Protein AF-A0A813LLC1-F1 (afdb_monomer_lite)

pLDDT: mean 70.78, std 15.34, range [45.09, 95.88]

Foldseek 3Di:
DDDDDPDDPPPPDDDPDDPPDDDPPDDPDDPPDDDDDDDDDDDDPDDDDDDDDDDDDDDDDDDDDDDDDDDDDDPDDPVPPPPPPPPFDADPVRHRDDPPPPDPCPVPPPCVVVPPPDDLVPDPPPPRPPDDDDQDLVRVLVCLVPPPPPCPVVNVVSVDDDDPDDDDDPDDPPDDCPPQNCPPPQQPWDQALVRDTATDACVVVVPLCNLQVPDDPLQRDDPPDHRPCPPDPVCLVSDPQWDPRDVVDIDGSPDDNPDPDDPPDD

Secondary structure (DSSP, 8-state):
----SSSSSSSSSTTSSS-----------------------------------------------------------GGGS----PPPPB-TTS-B-------S------GGGG--SS-TTTSPTTT---SPPPPPHHHHHHHHHHH-TT-HHHHHHHHS--PPPPPPPTT--S-PSPSSGGGGSTT-EEE-TTS-EEE--GGGTS-HHHHHHTS-GGGS--SSS--GGGT-GGGGGG-TTEEEEETTEEEE-------SSPPP--

Organism: Polarella glacialis (NCBI:txid89957)

Sequence (266 aa):
MGGEADMAEEAYEEVYDAGHQMALVGDHHSEDGPTFVLEPDSYIEDDMVERVARSPKAVRSPSSSSPGLNRSGAMMSPLRSKLNLVAPRLDASGFPRVKPGKPPHTHAWNERHSIGGMDNSLMPKGQRLYFSKSQSLPELRDHLVHHAKHSQTQIQRLDSEEIQAFPPSFVSADAGPPVVPTRHVPGGTMADRDQKLRPWNNRWECGVHMMNSKLHPLHRSGFSTKSLFETSQSQQWRRNQDQEMEKGVWRSIHAKKPSRFGPLGV

Structure (mmCIF, N/CA/C/O backbone):
data_AF-A0A813LLC1-F1
#
_entry.id   AF-A0A813LLC1-F1
#
loop_
_atom_site.group_PDB
_atom_site.id
_atom_site.type_symbol
_atom_site.label_atom_id
_atom_site.label_alt_id
_atom_site.label_comp_id
_atom_site.label_asym_id
_atom_site.label_entity_id
_atom_site.label_seq_id
_atom_site.pdbx_PDB_ins_code
_atom_site.Cartn_x
_atom_site.Cartn_y
_atom_site.Cartn_z
_atom_site.occupancy
_atom_site.B_iso_or_equiv
_atom_site.auth_seq_id
_atom_site.auth_comp_id
_atom_site.auth_asym_id
_atom_site.auth_atom_id
_atom_site.pdbx_PDB_model_num
ATOM 1 N N . MET A 1 1 ? -2.465 40.712 45.777 1.00 45.75 1 MET A N 1
ATOM 2 C CA . MET A 1 1 ? -3.123 39.453 46.173 1.00 45.75 1 MET A CA 1
ATOM 3 C C . MET A 1 1 ? -2.836 38.463 45.072 1.00 45.75 1 MET A C 1
ATOM 5 O O . MET A 1 1 ? -3.379 38.605 43.986 1.00 45.75 1 MET A O 1
ATOM 9 N N . GLY A 1 2 ? -1.860 37.600 45.308 1.00 45.41 2 GLY A N 1
ATOM 10 C CA . GLY A 1 2 ? -1.412 36.586 44.369 1.00 45.41 2 GLY A CA 1
ATOM 11 C C . GLY A 1 2 ? -1.190 35.276 45.110 1.00 45.41 2 GLY A C 1
ATOM 12 O O . GLY A 1 2 ? -1.118 35.282 46.338 1.00 45.41 2 GLY A O 1
ATOM 13 N N . GLY A 1 3 ? -1.043 34.215 44.321 1.00 49.41 3 GLY A N 1
ATOM 14 C CA . GLY A 1 3 ? -0.543 32.912 44.742 1.00 49.41 3 GLY A CA 1
ATOM 15 C C . GLY A 1 3 ? -1.643 31.889 44.988 1.00 49.41 3 GLY A C 1
ATOM 16 O O . GLY A 1 3 ? -2.295 31.978 46.015 1.00 49.41 3 GLY A O 1
ATOM 17 N N . GLU A 1 4 ? -1.816 30.952 44.044 1.00 51.50 4 GLU A N 1
ATOM 18 C CA . GLU A 1 4 ? -2.198 29.537 44.265 1.00 51.50 4 GLU A CA 1
ATOM 19 C C . GLU A 1 4 ? -2.500 28.835 42.919 1.00 51.50 4 GLU A C 1
ATOM 21 O O . GLU A 1 4 ? -3.635 28.458 42.641 1.00 51.50 4 GLU A O 1
ATOM 26 N N . ALA A 1 5 ? -1.507 28.678 42.031 1.00 54.59 5 ALA A N 1
ATOM 27 C CA . ALA A 1 5 ? -1.718 27.905 40.793 1.00 54.59 5 ALA A CA 1
ATOM 28 C 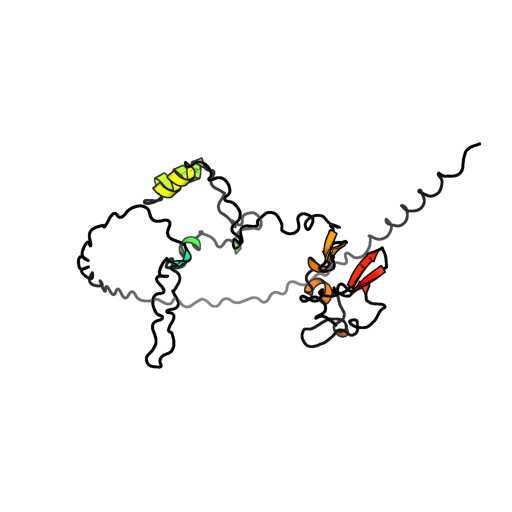C . ALA A 1 5 ? -0.543 27.025 40.316 1.00 54.59 5 ALA A C 1
ATOM 30 O O . ALA A 1 5 ? -0.729 26.291 39.355 1.00 54.59 5 ALA A O 1
ATOM 31 N N . ASP A 1 6 ? 0.612 27.009 40.993 1.00 54.81 6 ASP A N 1
ATOM 32 C CA . ASP A 1 6 ? 1.840 26.392 40.448 1.00 54.81 6 ASP A CA 1
ATOM 33 C C . ASP A 1 6 ? 2.315 25.109 41.167 1.00 54.81 6 ASP A C 1
ATOM 35 O O . ASP A 1 6 ? 3.491 24.777 41.110 1.00 54.81 6 ASP A O 1
ATOM 39 N N . MET A 1 7 ? 1.448 24.353 41.855 1.00 56.38 7 MET A N 1
ATOM 40 C CA . MET A 1 7 ? 1.889 23.172 42.638 1.00 56.38 7 MET A CA 1
ATOM 41 C C . MET A 1 7 ? 1.330 21.808 42.194 1.00 56.38 7 MET A C 1
ATOM 43 O O . MET A 1 7 ? 1.376 20.852 42.963 1.00 56.38 7 MET A O 1
ATOM 47 N N . ALA A 1 8 ? 0.807 21.680 40.970 1.00 56.22 8 ALA A N 1
ATOM 48 C CA . ALA A 1 8 ? 0.161 20.436 40.523 1.00 56.22 8 ALA A CA 1
ATOM 49 C C . ALA A 1 8 ? 0.893 19.651 39.412 1.00 56.22 8 ALA A C 1
ATOM 51 O O . ALA A 1 8 ? 0.402 18.589 39.033 1.00 56.22 8 ALA A O 1
ATOM 52 N N . GLU A 1 9 ? 2.041 20.112 38.899 1.00 54.59 9 GLU A N 1
ATOM 53 C CA . GLU A 1 9 ? 2.712 19.452 37.758 1.00 54.59 9 GLU A CA 1
ATOM 54 C C . GLU A 1 9 ? 3.906 18.545 38.107 1.00 54.59 9 GLU A C 1
ATOM 56 O O . GLU A 1 9 ? 4.337 17.775 37.255 1.00 54.59 9 GLU A O 1
ATOM 61 N N . GLU A 1 10 ? 4.403 18.521 39.346 1.00 54.38 10 GLU A N 1
ATOM 62 C CA . GLU A 1 10 ? 5.692 17.865 39.652 1.00 54.38 10 GLU A CA 1
ATOM 63 C C . GLU A 1 10 ? 5.607 16.419 40.193 1.00 54.38 10 GLU A C 1
ATOM 65 O O . GLU A 1 10 ? 6.613 15.841 40.587 1.00 54.38 10 GLU A O 1
ATOM 70 N N . ALA A 1 11 ? 4.426 15.787 40.205 1.00 54.66 11 ALA A N 1
ATOM 71 C CA . ALA A 1 11 ? 4.230 14.479 40.856 1.00 54.66 11 ALA A CA 1
ATOM 72 C C . ALA A 1 11 ? 4.105 13.264 39.908 1.00 54.66 11 ALA A C 1
ATOM 74 O O . ALA A 1 11 ? 3.729 12.183 40.363 1.00 54.66 11 ALA A O 1
ATOM 75 N N . TYR A 1 12 ? 4.377 13.404 38.604 1.00 52.16 12 TYR A N 1
ATOM 76 C CA . TYR A 1 12 ? 4.086 12.346 37.615 1.00 52.16 12 TYR A CA 1
ATOM 77 C C . TYR A 1 12 ? 5.284 11.737 36.864 1.00 52.16 12 TYR A C 1
ATOM 79 O O . TYR A 1 12 ? 5.054 10.901 35.989 1.00 52.16 12 TYR A O 1
ATOM 87 N N . GLU A 1 13 ? 6.537 12.055 37.212 1.00 52.56 13 GLU A N 1
ATOM 88 C CA . GLU A 1 13 ? 7.714 11.483 36.520 1.00 52.56 13 GLU A CA 1
ATOM 89 C C . GLU A 1 13 ? 8.470 10.366 37.269 1.00 52.56 13 GLU A C 1
ATOM 91 O O . GLU A 1 13 ? 9.276 9.673 36.655 1.00 52.56 13 GLU A O 1
ATOM 96 N N . GLU A 1 14 ? 8.186 10.074 38.542 1.00 50.62 14 GLU A N 1
ATOM 97 C CA . GLU A 1 14 ? 9.109 9.251 39.355 1.00 50.62 14 GLU A CA 1
ATOM 98 C C . GLU A 1 14 ? 8.786 7.740 39.466 1.00 50.62 14 GLU A C 1
ATOM 100 O O . GLU A 1 14 ? 9.360 7.042 40.298 1.00 50.62 14 GLU A O 1
ATOM 105 N N . VAL A 1 15 ? 7.883 7.179 38.647 1.00 54.47 15 VAL A N 1
ATOM 106 C CA . VAL A 1 15 ? 7.410 5.777 38.835 1.00 54.47 15 VAL A CA 1
ATOM 107 C C . VAL A 1 15 ? 7.839 4.797 37.727 1.00 54.47 15 VAL A C 1
ATOM 109 O O . VAL A 1 15 ? 7.551 3.605 37.821 1.00 54.47 15 VAL A O 1
ATOM 112 N N . TYR A 1 16 ? 8.569 5.226 36.692 1.00 49.41 16 TYR A N 1
ATOM 113 C CA . TYR A 1 16 ? 8.832 4.362 35.524 1.00 49.41 16 TYR A CA 1
ATOM 114 C C . TYR A 1 16 ? 10.226 3.728 35.395 1.00 49.41 16 TYR A C 1
ATOM 116 O O . TYR A 1 16 ? 10.433 3.001 34.425 1.00 49.41 16 TYR A O 1
ATOM 124 N N . ASP A 1 17 ? 11.141 3.883 36.360 1.00 50.09 17 ASP A N 1
ATOM 125 C CA . ASP A 1 17 ? 12.540 3.438 36.171 1.00 50.09 17 ASP A CA 1
ATOM 126 C C . ASP A 1 17 ? 12.984 2.197 36.983 1.00 50.09 17 ASP A C 1
ATOM 128 O O . ASP A 1 17 ? 14.146 1.803 36.963 1.00 50.09 17 ASP A O 1
ATOM 132 N N . ALA A 1 18 ? 12.071 1.506 37.678 1.00 52.03 18 ALA A N 1
ATOM 133 C CA . ALA A 1 18 ? 12.435 0.402 38.588 1.00 52.03 18 ALA A CA 1
ATOM 134 C C . ALA A 1 18 ? 12.176 -1.030 38.057 1.00 52.03 18 ALA A C 1
ATOM 136 O O . ALA A 1 18 ? 12.178 -1.983 38.834 1.00 52.03 18 ALA A O 1
ATOM 137 N N . GLY A 1 19 ? 11.925 -1.221 36.755 1.00 48.97 19 GLY A N 1
ATOM 138 C CA . GLY A 1 19 ? 11.317 -2.465 36.247 1.00 48.97 19 GLY A CA 1
ATOM 139 C C . GLY A 1 19 ? 12.045 -3.238 35.143 1.00 48.97 19 GLY A C 1
ATOM 140 O O . GLY A 1 19 ? 11.391 -4.050 34.490 1.00 48.97 19 GLY A O 1
ATOM 141 N N . HIS A 1 20 ? 13.333 -2.993 34.866 1.00 51.69 20 HIS A N 1
ATOM 142 C CA . HIS A 1 20 ? 14.017 -3.593 33.698 1.00 51.69 20 HIS A CA 1
ATOM 143 C C . HIS A 1 20 ? 15.318 -4.356 33.985 1.00 51.69 20 HIS A C 1
ATOM 145 O O . HIS A 1 20 ? 16.183 -4.488 33.121 1.00 51.69 20 HIS A O 1
ATOM 151 N N . GLN A 1 21 ? 15.442 -4.935 35.175 1.00 54.09 21 GLN A N 1
ATOM 152 C CA . GLN A 1 21 ? 16.449 -5.959 35.445 1.00 54.09 21 GLN A CA 1
ATOM 153 C C . GLN A 1 21 ? 15.739 -7.205 35.945 1.00 54.09 21 GLN A C 1
ATOM 155 O O . GLN A 1 21 ? 15.247 -7.186 37.061 1.00 54.09 21 GLN A O 1
ATOM 160 N N . MET A 1 22 ? 15.641 -8.244 35.112 1.00 51.03 22 MET A N 1
ATOM 161 C CA . MET A 1 22 ? 15.628 -9.666 35.492 1.00 51.03 22 MET A CA 1
ATOM 162 C C . MET A 1 22 ? 15.337 -10.522 34.245 1.00 51.03 22 MET A C 1
ATOM 164 O O . MET A 1 22 ? 14.451 -10.203 33.460 1.00 51.03 22 MET A O 1
ATOM 168 N N . ALA A 1 23 ? 16.053 -11.645 34.140 1.00 53.09 23 ALA A N 1
ATOM 169 C CA . ALA A 1 23 ? 15.870 -12.760 33.201 1.00 53.09 23 ALA A CA 1
ATOM 170 C C . ALA A 1 23 ? 16.536 -12.664 31.809 1.00 53.09 23 ALA A C 1
ATOM 172 O O . ALA A 1 23 ? 15.890 -12.788 30.773 1.00 53.09 23 ALA A O 1
ATOM 173 N N . LEU A 1 24 ? 17.872 -12.610 31.800 1.00 50.53 24 LEU A N 1
ATOM 174 C CA . LEU A 1 24 ? 18.667 -13.352 30.813 1.00 50.53 24 LEU A CA 1
ATOM 175 C C . LEU A 1 24 ? 19.179 -14.633 31.487 1.00 50.53 24 LEU A C 1
ATOM 177 O O . LEU A 1 24 ? 20.300 -14.682 31.984 1.00 50.53 24 LEU A O 1
ATOM 181 N N . VAL A 1 25 ? 18.322 -15.653 31.558 1.00 54.75 25 VAL A N 1
ATOM 182 C CA . VAL A 1 25 ? 18.753 -17.030 31.831 1.00 54.75 25 VAL A CA 1
ATOM 183 C C . VAL A 1 25 ? 19.006 -17.663 30.470 1.00 54.75 25 VAL A C 1
ATOM 185 O O . VAL A 1 25 ? 18.100 -17.748 29.645 1.00 54.75 25 VAL A O 1
ATOM 188 N N . GLY A 1 26 ? 20.268 -18.000 30.217 1.00 47.94 26 GLY A N 1
ATOM 189 C CA . GLY A 1 26 ? 20.707 -18.631 28.983 1.00 47.94 26 GLY A CA 1
ATOM 190 C C . GLY A 1 26 ? 20.210 -20.067 28.894 1.00 47.94 26 GLY A C 1
ATOM 191 O O . GLY A 1 26 ? 20.564 -20.896 29.728 1.00 47.94 26 GLY A O 1
ATOM 192 N N . ASP A 1 27 ? 19.435 -20.352 27.852 1.00 50.62 27 ASP A N 1
ATOM 193 C CA . ASP A 1 27 ? 19.210 -21.714 27.383 1.00 50.62 27 ASP A CA 1
ATOM 194 C C . ASP A 1 27 ? 20.399 -22.124 26.509 1.00 50.62 27 ASP A C 1
ATOM 196 O O . ASP A 1 27 ? 20.549 -21.703 25.358 1.00 50.62 27 ASP A O 1
ATOM 200 N N . HIS A 1 28 ? 21.271 -22.949 27.087 1.00 50.84 28 HIS A N 1
ATOM 201 C CA . HIS A 1 28 ? 22.231 -23.763 26.355 1.00 50.84 28 HIS A CA 1
ATOM 202 C C . HIS A 1 28 ? 21.462 -24.853 25.597 1.00 50.84 28 HIS A C 1
ATOM 204 O O . HIS A 1 28 ? 21.270 -25.958 26.102 1.00 50.84 28 HIS A O 1
ATOM 210 N N . HIS A 1 29 ? 21.016 -24.548 24.377 1.00 53.47 29 HIS A N 1
ATOM 211 C CA . HIS A 1 29 ? 20.604 -25.589 23.445 1.00 53.47 29 HIS A CA 1
ATOM 212 C C . HIS A 1 29 ? 21.844 -26.296 22.893 1.00 53.47 29 HIS A C 1
ATOM 214 O O . HIS A 1 29 ? 22.674 -25.705 22.205 1.00 53.47 29 HIS A O 1
ATOM 220 N N . SER A 1 30 ? 21.956 -27.568 23.260 1.00 52.66 30 SER A N 1
ATOM 221 C CA . SER A 1 30 ? 22.910 -28.554 22.776 1.00 52.66 30 SER A CA 1
ATOM 222 C C . SER A 1 30 ? 22.860 -28.685 21.252 1.00 52.66 30 SER A C 1
ATOM 224 O O . SER A 1 30 ? 21.819 -28.979 20.663 1.00 52.66 30 SER A O 1
ATOM 226 N N . GLU A 1 31 ? 24.016 -28.473 20.628 1.00 53.38 31 GLU A N 1
ATOM 227 C CA . GLU A 1 31 ? 24.276 -28.759 19.223 1.00 53.38 31 GLU A CA 1
ATOM 228 C C . GLU A 1 31 ? 24.479 -30.266 19.025 1.00 53.38 31 GLU A C 1
ATOM 230 O O . GLU A 1 31 ? 25.604 -30.747 19.040 1.00 53.38 31 GLU A O 1
ATOM 235 N N . ASP A 1 32 ? 23.397 -31.012 18.815 1.00 52.84 32 ASP A N 1
ATOM 236 C CA . ASP A 1 32 ? 23.464 -32.344 18.202 1.00 52.84 32 ASP A CA 1
ATOM 237 C C . ASP A 1 32 ? 22.684 -32.300 16.885 1.00 52.84 32 ASP A C 1
ATOM 239 O O . ASP A 1 32 ? 21.522 -32.698 16.776 1.00 52.84 32 ASP A O 1
ATOM 243 N N . GLY A 1 33 ? 23.327 -31.717 15.873 1.00 55.91 33 GLY A N 1
ATOM 244 C CA . GLY A 1 33 ? 22.856 -31.775 14.495 1.00 55.91 33 GLY A CA 1
ATOM 245 C C . GLY A 1 33 ? 23.117 -33.164 13.894 1.00 55.91 33 GLY A C 1
ATOM 246 O O . GLY A 1 33 ? 24.180 -33.738 14.128 1.00 55.91 33 GLY A O 1
ATOM 247 N N . PRO A 1 34 ? 22.185 -33.726 13.105 1.00 59.84 34 PRO A N 1
ATOM 248 C CA . PRO A 1 34 ? 22.377 -35.019 12.463 1.00 59.84 34 PRO A CA 1
ATOM 249 C C . PRO A 1 34 ? 23.482 -34.944 11.404 1.00 59.84 34 PRO A C 1
ATOM 251 O O . PRO A 1 34 ? 23.396 -34.180 10.441 1.00 59.84 34 PRO A O 1
ATOM 254 N N . THR A 1 35 ? 24.508 -35.776 11.570 1.00 58.25 35 THR A N 1
ATOM 255 C CA . THR A 1 35 ? 25.567 -36.017 10.589 1.00 58.25 35 THR A CA 1
ATOM 256 C C . THR A 1 35 ? 24.952 -36.588 9.310 1.00 58.25 35 THR A C 1
ATOM 258 O O . THR A 1 35 ? 24.619 -37.770 9.239 1.00 58.25 35 THR A O 1
ATOM 261 N N . PHE A 1 36 ? 24.764 -35.744 8.296 1.00 51.16 36 PHE A N 1
ATOM 262 C CA . PHE A 1 36 ? 24.314 -36.172 6.975 1.00 51.16 36 PHE A CA 1
ATOM 263 C C . PHE A 1 36 ? 25.511 -36.782 6.238 1.00 51.16 36 PHE A C 1
ATOM 265 O O . PHE A 1 36 ? 26.426 -36.076 5.814 1.00 51.16 36 PHE A O 1
ATOM 272 N N . VAL A 1 37 ? 25.537 -38.109 6.143 1.00 60.31 37 VAL A N 1
ATOM 273 C CA . VAL A 1 37 ? 26.491 -38.841 5.308 1.00 60.31 37 VAL A CA 1
ATOM 274 C C . VAL A 1 37 ? 26.073 -38.607 3.858 1.00 60.31 37 VAL A C 1
ATOM 276 O O . VAL A 1 37 ? 25.062 -39.140 3.411 1.00 60.31 37 VAL A O 1
ATOM 279 N N . LEU A 1 38 ? 26.807 -37.750 3.148 1.00 56.22 38 LEU A N 1
ATOM 280 C CA . LEU A 1 38 ? 26.652 -37.579 1.706 1.00 56.22 38 LEU A CA 1
ATOM 281 C C . LEU A 1 38 ? 27.202 -38.833 1.022 1.00 56.22 38 LEU A C 1
ATOM 283 O O . LEU A 1 38 ? 28.408 -39.088 1.058 1.00 56.22 38 LEU A O 1
ATOM 287 N N . GLU A 1 39 ? 26.310 -39.629 0.437 1.00 62.91 39 GLU A N 1
ATOM 288 C CA . GLU A 1 39 ? 26.702 -40.659 -0.519 1.00 62.91 39 GLU A CA 1
ATOM 289 C C . GLU A 1 39 ? 27.324 -39.995 -1.762 1.00 62.91 39 GLU A C 1
ATOM 291 O O . GLU A 1 39 ? 26.895 -38.910 -2.161 1.00 62.91 39 GLU A O 1
ATOM 296 N N . PRO A 1 40 ? 28.359 -40.600 -2.367 1.00 64.56 40 PRO A N 1
ATOM 297 C CA . PRO A 1 40 ? 28.967 -40.074 -3.579 1.00 64.56 40 PRO A CA 1
ATOM 298 C C . PRO A 1 40 ? 27.998 -40.213 -4.757 1.00 64.56 40 PRO A C 1
ATOM 300 O O . PRO A 1 40 ? 27.710 -41.322 -5.209 1.00 64.56 40 PRO A O 1
ATOM 303 N N . ASP A 1 41 ? 27.526 -39.070 -5.257 1.00 47.84 41 ASP A N 1
ATOM 304 C CA . ASP A 1 41 ? 26.710 -38.970 -6.462 1.00 47.84 41 ASP A CA 1
ATOM 305 C C . ASP A 1 41 ? 27.398 -39.671 -7.640 1.00 47.84 41 ASP A C 1
ATOM 307 O O . ASP A 1 41 ? 28.513 -39.343 -8.059 1.00 47.84 41 ASP A O 1
ATOM 311 N N . SER A 1 42 ? 26.696 -40.666 -8.172 1.00 52.34 42 SER A N 1
ATOM 312 C CA . SER A 1 42 ? 27.046 -41.385 -9.383 1.00 52.34 42 SER A CA 1
ATOM 313 C C . SER A 1 42 ? 27.080 -40.431 -10.577 1.00 52.34 42 SER A C 1
ATOM 315 O O . SER A 1 42 ? 26.074 -39.820 -10.937 1.00 52.34 42 SER A O 1
ATOM 317 N N . TYR A 1 43 ? 28.251 -40.357 -11.196 1.00 53.53 43 TYR A N 1
ATOM 318 C CA . TYR A 1 43 ? 28.539 -39.703 -12.465 1.00 53.53 43 TYR A CA 1
ATOM 319 C C . TYR A 1 43 ? 27.598 -40.221 -13.569 1.00 53.53 43 TYR A C 1
ATOM 321 O O . TYR A 1 43 ? 27.686 -41.382 -13.965 1.00 53.53 43 TYR A O 1
ATOM 329 N N . ILE A 1 44 ? 26.683 -39.373 -14.047 1.00 55.00 44 ILE A N 1
ATOM 330 C CA . ILE A 1 44 ? 25.893 -39.629 -15.256 1.00 55.00 44 ILE A CA 1
ATOM 331 C C . ILE A 1 44 ? 26.635 -38.964 -16.418 1.00 55.00 44 ILE A C 1
ATOM 333 O O . ILE A 1 44 ? 26.640 -37.739 -16.548 1.00 55.00 44 ILE A O 1
ATOM 337 N N . GLU A 1 45 ? 27.293 -39.782 -17.238 1.00 58.44 45 GLU A N 1
ATOM 338 C CA . GLU A 1 45 ? 27.727 -39.394 -18.579 1.00 58.44 45 GLU A CA 1
ATOM 339 C C . GLU A 1 45 ? 26.481 -39.254 -19.457 1.00 58.44 45 GLU A C 1
ATOM 341 O O . GLU A 1 45 ? 25.979 -40.244 -19.985 1.00 58.44 45 GLU A O 1
ATOM 346 N N . ASP A 1 46 ? 25.961 -38.032 -19.590 1.00 51.09 46 ASP A N 1
ATOM 347 C CA . ASP A 1 46 ? 24.955 -37.749 -20.608 1.00 51.09 46 ASP A CA 1
ATOM 348 C C . ASP A 1 46 ? 25.632 -37.363 -21.921 1.00 51.09 46 ASP A C 1
ATOM 350 O O . ASP A 1 46 ? 26.243 -36.305 -22.104 1.00 51.09 46 ASP A O 1
ATOM 354 N N . ASP A 1 47 ? 25.504 -38.336 -22.808 1.00 52.66 47 ASP A N 1
ATOM 355 C CA . ASP A 1 47 ? 26.034 -38.467 -24.140 1.00 52.66 47 ASP A CA 1
ATOM 356 C C . ASP A 1 47 ? 25.584 -37.326 -25.065 1.00 52.66 47 ASP A C 1
ATOM 358 O O . ASP A 1 47 ? 24.424 -36.893 -25.105 1.00 52.66 47 ASP A O 1
ATOM 362 N N . MET A 1 48 ? 26.538 -36.850 -25.856 1.00 49.53 48 MET A N 1
ATOM 363 C CA . MET A 1 48 ? 26.322 -35.865 -26.901 1.00 49.53 48 MET A CA 1
ATOM 364 C C . MET A 1 48 ? 25.448 -36.454 -28.009 1.00 49.53 48 MET A C 1
ATOM 366 O O . MET A 1 48 ? 25.900 -37.302 -28.774 1.00 49.53 48 MET A O 1
ATOM 370 N N . VAL A 1 49 ? 24.246 -35.908 -28.218 1.00 56.88 49 VAL A N 1
ATOM 371 C CA . VAL A 1 49 ? 23.549 -36.071 -29.503 1.00 56.88 49 VAL A CA 1
ATOM 372 C C . VAL A 1 49 ? 23.152 -34.721 -30.082 1.00 56.88 49 VAL A C 1
ATOM 374 O O . VAL A 1 49 ? 22.071 -34.167 -29.881 1.00 56.88 49 VAL A O 1
ATOM 377 N N . GLU A 1 50 ? 24.089 -34.230 -30.877 1.00 57.62 50 GLU A N 1
ATOM 378 C CA . GLU A 1 50 ? 23.947 -33.245 -31.931 1.00 57.62 50 GLU A CA 1
ATOM 379 C C . GLU A 1 50 ? 22.783 -33.610 -32.876 1.00 57.62 50 GLU A C 1
ATOM 381 O O . GLU A 1 50 ? 22.859 -34.575 -33.638 1.00 57.62 50 GLU A O 1
ATOM 386 N N . ARG A 1 51 ? 21.692 -32.828 -32.875 1.00 50.25 51 ARG A N 1
ATOM 387 C CA . ARG A 1 51 ? 20.739 -32.806 -34.000 1.00 50.25 51 ARG A CA 1
ATOM 388 C C . ARG A 1 51 ? 20.351 -31.394 -34.403 1.00 50.25 51 ARG A C 1
ATOM 390 O O . ARG A 1 51 ? 19.456 -30.747 -33.868 1.00 50.25 51 ARG A O 1
ATOM 397 N N . VAL A 1 52 ? 21.053 -30.980 -35.448 1.00 49.72 52 VAL A N 1
ATOM 398 C CA . VAL A 1 52 ? 20.717 -29.951 -36.422 1.00 49.72 52 VAL A CA 1
ATOM 399 C C . VAL A 1 52 ? 19.303 -30.165 -36.976 1.00 49.72 52 VAL A C 1
ATOM 401 O O . VAL A 1 52 ? 19.020 -31.184 -37.597 1.00 49.72 52 VAL A O 1
ATOM 404 N N . ALA A 1 53 ? 18.447 -29.150 -36.864 1.00 51.16 53 ALA A N 1
ATOM 405 C CA . ALA A 1 53 ? 17.323 -28.960 -37.778 1.00 51.16 53 ALA A CA 1
ATOM 406 C C . ALA A 1 53 ? 17.133 -27.461 -38.041 1.00 51.16 53 ALA A C 1
ATOM 408 O O . ALA A 1 53 ? 16.497 -26.727 -37.284 1.00 51.16 53 ALA A O 1
ATOM 409 N N . ARG A 1 54 ? 17.742 -26.994 -39.135 1.00 45.69 54 ARG A N 1
ATOM 410 C CA . ARG A 1 54 ? 17.531 -25.655 -39.692 1.00 45.69 54 ARG A CA 1
ATOM 411 C C . ARG A 1 54 ? 16.102 -25.577 -40.228 1.00 45.69 54 ARG A C 1
ATOM 413 O O . ARG A 1 54 ? 15.777 -26.226 -41.216 1.00 45.69 54 ARG A O 1
ATOM 420 N N . SER A 1 55 ? 15.266 -24.771 -39.582 1.00 51.66 55 SER A N 1
ATOM 421 C CA . SER A 1 55 ? 13.917 -24.481 -40.068 1.00 51.66 55 SER A CA 1
ATOM 422 C C . SER A 1 55 ? 13.973 -23.565 -41.306 1.00 51.66 55 SER A C 1
ATOM 424 O O . SER A 1 55 ? 14.721 -22.578 -41.296 1.00 51.66 55 SER A O 1
ATOM 426 N N . PRO A 1 56 ? 13.228 -23.863 -42.386 1.00 56.69 56 PRO A N 1
ATOM 427 C CA . PRO A 1 56 ? 13.216 -23.049 -43.595 1.00 56.69 56 PRO A CA 1
ATOM 428 C C . PRO A 1 56 ? 12.545 -21.689 -43.356 1.00 56.69 56 PRO A C 1
ATOM 430 O O . PRO A 1 56 ? 11.465 -21.578 -42.778 1.00 56.69 56 PRO A O 1
ATOM 433 N N . LYS A 1 57 ? 13.205 -20.630 -43.840 1.00 46.19 57 LYS A N 1
ATOM 434 C CA . LYS A 1 57 ? 12.707 -19.251 -43.824 1.00 46.19 57 LYS A CA 1
ATOM 435 C C . LYS A 1 57 ? 11.475 -19.140 -44.726 1.00 46.19 57 LYS A C 1
ATOM 437 O O . LYS A 1 57 ? 11.583 -19.276 -45.941 1.00 46.19 57 LYS A O 1
ATOM 442 N N . ALA A 1 58 ? 10.318 -18.857 -44.132 1.00 53.28 58 ALA A N 1
ATOM 443 C CA . ALA A 1 58 ? 9.107 -18.523 -44.869 1.00 53.28 58 ALA A CA 1
ATOM 444 C C . ALA A 1 58 ? 9.284 -17.192 -45.621 1.00 53.28 58 ALA A C 1
ATOM 446 O O . ALA A 1 58 ? 9.574 -16.149 -45.029 1.00 53.28 58 ALA A O 1
ATOM 447 N N . VAL A 1 59 ? 9.099 -17.256 -46.937 1.00 57.09 59 VAL A N 1
ATOM 448 C CA . VAL A 1 59 ? 9.049 -16.126 -47.867 1.00 57.09 59 VAL A CA 1
ATOM 449 C C . VAL A 1 59 ? 7.844 -15.254 -47.508 1.00 57.09 59 VAL A C 1
ATOM 451 O O . VAL A 1 59 ? 6.700 -15.695 -47.588 1.00 57.09 59 VAL A O 1
ATOM 454 N N . ARG A 1 60 ? 8.094 -14.016 -47.071 1.00 50.62 60 ARG A N 1
ATOM 455 C CA . ARG A 1 60 ? 7.046 -13.014 -46.845 1.00 50.62 60 ARG A CA 1
ATOM 456 C C . ARG A 1 60 ? 6.612 -12.426 -48.185 1.00 50.62 60 ARG A C 1
ATOM 458 O O . ARG A 1 60 ? 7.414 -11.813 -48.881 1.00 50.62 60 ARG A O 1
ATOM 465 N N . SER A 1 61 ? 5.338 -12.602 -48.514 1.00 57.00 61 SER A N 1
ATOM 466 C CA . SER A 1 61 ? 4.667 -11.938 -49.629 1.00 57.00 61 SER A CA 1
ATOM 467 C C . SER A 1 61 ? 4.627 -10.413 -49.419 1.00 57.00 61 SER A C 1
ATOM 469 O O . SER A 1 61 ? 4.416 -9.968 -48.286 1.00 57.00 61 SER A O 1
ATOM 471 N N . PRO A 1 62 ? 4.787 -9.597 -50.476 1.00 53.72 62 PRO A N 1
ATOM 472 C CA . PRO A 1 62 ? 4.619 -8.150 -50.394 1.00 53.72 62 PRO A CA 1
ATOM 473 C C . PRO A 1 62 ? 3.128 -7.812 -50.258 1.00 53.72 62 PRO A C 1
ATOM 475 O O . PRO A 1 62 ? 2.346 -8.029 -51.181 1.00 53.72 62 PRO A O 1
ATOM 478 N N . SER A 1 63 ? 2.714 -7.298 -49.097 1.00 45.66 63 SER A N 1
ATOM 479 C CA . SER A 1 63 ? 1.369 -6.746 -48.932 1.00 45.66 63 SER A CA 1
ATOM 480 C C . SER A 1 63 ? 1.311 -5.349 -49.539 1.00 45.66 63 SER A C 1
ATOM 482 O O . SER A 1 63 ? 2.034 -4.444 -49.121 1.00 45.66 63 SER A O 1
ATOM 484 N N . SER A 1 64 ? 0.421 -5.223 -50.513 1.00 47.22 64 SER A N 1
ATOM 485 C CA . SER A 1 64 ? -0.004 -4.025 -51.223 1.00 47.22 64 SER A CA 1
ATOM 486 C C . SER A 1 64 ? -0.111 -2.772 -50.351 1.00 47.22 64 SER A C 1
ATOM 488 O O . SER A 1 64 ? -0.914 -2.690 -49.419 1.00 47.22 64 SER A O 1
ATOM 490 N N . SER A 1 65 ? 0.651 -1.768 -50.761 1.00 45.94 65 SER A N 1
ATOM 491 C CA . SER A 1 65 ? 0.395 -0.349 -50.575 1.00 45.94 65 SER A CA 1
ATOM 492 C C . SER A 1 65 ? -1.038 0.008 -50.992 1.00 45.94 65 SER A C 1
ATOM 494 O O . SER A 1 65 ? -1.432 -0.193 -52.137 1.00 45.94 65 SER A O 1
ATOM 496 N N . SER A 1 66 ? -1.816 0.567 -50.066 1.00 47.47 66 SER A N 1
ATOM 497 C CA . SER A 1 66 ? -3.008 1.351 -50.405 1.00 47.47 66 SER A CA 1
ATOM 498 C C . SER A 1 66 ? -2.689 2.833 -50.187 1.00 47.47 66 SER A C 1
ATOM 500 O O . SER A 1 66 ? -2.167 3.178 -49.124 1.00 47.47 66 SER A O 1
ATOM 502 N N . PRO A 1 67 ? -2.928 3.697 -51.189 1.00 56.59 67 PRO A N 1
ATOM 503 C CA . PRO A 1 67 ? -2.517 5.092 -51.164 1.00 56.59 67 PRO A CA 1
ATOM 504 C C . PRO A 1 67 ? -3.415 5.926 -50.250 1.00 56.59 67 PRO A C 1
ATOM 506 O O . PRO A 1 67 ? -4.594 5.633 -50.046 1.00 56.59 67 PRO A O 1
ATOM 509 N N . GLY A 1 68 ? -2.820 6.985 -49.705 1.00 49.88 68 GLY A N 1
ATOM 510 C CA . GLY A 1 68 ? -3.474 7.930 -48.820 1.00 49.88 68 GLY A CA 1
ATOM 511 C C . GLY A 1 68 ? -4.630 8.682 -49.473 1.00 49.88 68 GLY A C 1
ATOM 512 O O . GLY A 1 68 ? -4.593 9.049 -50.646 1.00 49.88 68 GLY A O 1
ATOM 513 N N . LEU A 1 69 ? -5.629 8.985 -48.649 1.00 47.16 69 LEU A N 1
ATOM 514 C CA . LEU A 1 69 ? -6.587 10.047 -48.904 1.00 47.16 69 LEU A CA 1
ATOM 515 C C . LEU A 1 69 ? -6.518 11.037 -47.747 1.00 47.16 69 LEU A C 1
ATOM 517 O O . LEU A 1 69 ? -7.083 10.835 -46.675 1.00 47.16 69 LEU A O 1
ATOM 521 N N . ASN A 1 70 ? -5.806 12.127 -48.016 1.00 51.69 70 ASN A N 1
ATOM 522 C CA . ASN A 1 70 ? -5.934 13.386 -47.308 1.00 51.69 70 ASN A CA 1
ATOM 523 C C . ASN A 1 70 ? -7.377 13.891 -47.450 1.00 51.69 70 ASN A C 1
ATOM 525 O O . ASN A 1 70 ? -7.795 14.263 -48.546 1.00 51.69 70 ASN A O 1
ATOM 529 N N . ARG A 1 71 ? -8.126 13.951 -46.345 1.00 46.59 71 ARG A N 1
ATOM 530 C CA . ARG A 1 71 ? -9.317 14.803 -46.213 1.00 46.59 71 ARG A CA 1
ATOM 531 C C . ARG A 1 71 ? -9.377 15.420 -44.816 1.00 46.59 71 ARG A C 1
ATOM 533 O O . ARG A 1 71 ? -9.852 14.817 -43.863 1.00 46.59 71 ARG A O 1
ATOM 540 N N . SER A 1 72 ? -8.829 16.630 -44.738 1.00 48.00 72 SER A N 1
ATOM 541 C CA . SER A 1 72 ? -9.426 17.813 -44.104 1.00 48.00 72 SER A CA 1
ATOM 542 C C . SER A 1 72 ? -10.480 17.592 -43.001 1.00 48.00 72 SER A C 1
ATOM 544 O O . SER A 1 72 ? -11.637 17.291 -43.285 1.00 48.00 72 SER A O 1
ATOM 546 N N . GLY A 1 73 ? -10.103 17.917 -41.761 1.00 51.88 73 GLY A N 1
ATOM 547 C CA . GLY A 1 73 ? -10.750 19.014 -41.026 1.00 51.88 73 GLY A CA 1
ATOM 548 C C . GLY A 1 73 ? -12.220 18.877 -40.621 1.00 51.88 73 GLY A C 1
ATOM 549 O O . GLY A 1 73 ? -12.928 19.877 -40.642 1.00 51.88 73 GLY A O 1
ATOM 550 N N . ALA A 1 74 ? -12.685 17.698 -40.213 1.00 50.25 74 ALA A N 1
ATOM 551 C CA . ALA A 1 74 ? -13.936 17.581 -39.464 1.00 50.25 74 ALA A CA 1
ATOM 552 C C . ALA A 1 74 ? -13.620 17.135 -38.034 1.00 50.25 74 ALA A C 1
ATOM 554 O O . ALA A 1 74 ? -12.996 16.092 -37.841 1.00 50.25 74 ALA A O 1
ATOM 555 N N . MET A 1 75 ? -14.041 17.923 -37.039 1.00 59.41 75 MET A N 1
ATOM 556 C CA . MET A 1 75 ? -13.960 17.570 -35.620 1.00 59.41 75 MET A CA 1
ATOM 557 C C . MET A 1 75 ? -14.750 16.282 -35.373 1.00 59.41 75 MET A C 1
ATOM 559 O O . MET A 1 75 ? -15.966 16.288 -35.181 1.00 59.41 75 MET A O 1
ATOM 563 N N . MET A 1 76 ? -14.060 15.147 -35.462 1.00 49.22 76 MET A N 1
ATOM 564 C CA . MET A 1 76 ? -14.655 13.845 -35.232 1.00 49.22 76 MET A CA 1
ATOM 565 C C . MET A 1 76 ? -14.889 13.695 -33.737 1.00 49.22 76 MET A C 1
ATOM 567 O O . MET A 1 76 ? -13.953 13.609 -32.948 1.00 49.22 76 MET A O 1
ATOM 571 N N . SER A 1 77 ? -16.166 13.658 -33.367 1.00 64.31 77 SER A N 1
ATOM 572 C CA . SER A 1 77 ? -16.614 13.152 -32.076 1.00 64.31 77 SER A CA 1
ATOM 573 C C . SER A 1 77 ? -15.841 11.866 -31.727 1.00 64.31 77 SER A C 1
ATOM 575 O O . SER A 1 77 ? -15.824 10.940 -32.550 1.00 64.31 77 SER A O 1
ATOM 577 N N . PRO A 1 78 ? -15.233 11.764 -30.528 1.00 60.00 78 PRO A N 1
ATOM 578 C CA . PRO A 1 78 ? -14.477 10.578 -30.110 1.00 60.00 78 PRO A CA 1
ATOM 579 C C . PRO A 1 78 ? -15.330 9.296 -30.113 1.00 60.00 78 PRO A C 1
ATOM 581 O O . PRO A 1 78 ? -14.797 8.192 -30.198 1.00 60.00 78 PRO A O 1
ATOM 584 N N . LEU A 1 79 ? -16.661 9.436 -30.123 1.00 63.59 79 LEU A N 1
ATOM 585 C CA . LEU A 1 79 ? -17.627 8.337 -30.175 1.00 63.59 79 LEU A CA 1
ATOM 586 C C . LEU A 1 79 ? -17.862 7.772 -31.587 1.00 63.59 79 LEU A C 1
ATOM 588 O O . LEU A 1 79 ? -18.542 6.759 -31.727 1.00 63.59 79 LEU A O 1
ATOM 592 N N . ARG A 1 80 ? -17.337 8.410 -32.644 1.00 59.44 80 ARG A N 1
ATOM 593 C CA . ARG A 1 80 ? -17.469 7.928 -34.034 1.00 59.44 80 ARG A CA 1
ATOM 594 C C . ARG A 1 80 ? -16.263 7.150 -34.545 1.00 59.44 80 ARG A C 1
ATOM 596 O O . ARG A 1 80 ? -16.325 6.636 -35.664 1.00 59.44 80 ARG A O 1
ATOM 603 N N . SER A 1 81 ? -15.197 7.022 -33.754 1.00 65.25 81 SER A N 1
ATOM 604 C CA . SER A 1 81 ? -14.165 6.041 -34.074 1.00 65.25 81 SER A CA 1
ATOM 605 C C . SER A 1 81 ? -14.819 4.657 -34.035 1.00 65.25 81 SER A C 1
ATOM 607 O O . SER A 1 81 ? -15.308 4.209 -32.999 1.00 65.25 81 SER A O 1
ATOM 609 N N . LYS A 1 82 ? -14.937 4.002 -35.198 1.00 65.25 82 LYS A N 1
ATOM 610 C CA . LYS A 1 82 ? -15.332 2.594 -35.243 1.00 65.25 82 LYS A CA 1
ATOM 611 C C . LYS A 1 82 ? -14.269 1.862 -34.442 1.00 65.25 82 LYS A C 1
ATOM 613 O O . LYS A 1 82 ? -13.136 1.748 -34.903 1.00 65.25 82 LYS A O 1
ATOM 618 N N . LEU A 1 83 ? -14.613 1.452 -33.223 1.00 62.62 83 LEU A N 1
ATOM 619 C CA . LEU A 1 83 ? -13.737 0.622 -32.420 1.00 62.62 83 LEU A CA 1
ATOM 620 C C . LEU A 1 83 ? -13.389 -0.575 -33.303 1.00 62.62 83 LEU A C 1
ATOM 622 O O . LEU A 1 83 ? -14.284 -1.308 -33.728 1.00 62.62 83 LEU A O 1
ATOM 626 N N . ASN A 1 84 ? -12.105 -0.737 -33.624 1.00 63.16 84 ASN A N 1
ATOM 627 C CA . ASN A 1 84 ? -11.591 -1.910 -34.323 1.00 63.16 84 ASN A CA 1
ATOM 628 C C . ASN A 1 84 ? -11.625 -3.097 -33.349 1.00 63.16 84 ASN A C 1
ATOM 630 O O . ASN A 1 84 ? -10.594 -3.655 -32.979 1.00 63.16 84 ASN A O 1
ATOM 634 N N . LEU A 1 85 ? -12.825 -3.441 -32.878 1.00 74.06 85 LEU A N 1
ATOM 635 C CA . LEU A 1 85 ? -13.089 -4.634 -32.102 1.00 74.06 85 LEU A CA 1
ATOM 636 C C . LEU A 1 85 ? -12.935 -5.789 -33.078 1.00 74.06 85 LEU A C 1
ATOM 638 O O . LEU A 1 85 ? -13.825 -6.091 -33.872 1.00 74.06 85 LEU A O 1
ATOM 642 N N . VAL A 1 86 ? -11.751 -6.391 -33.062 1.00 73.31 86 VAL A N 1
ATOM 643 C CA . VAL A 1 86 ? -11.508 -7.656 -33.740 1.00 73.31 86 VAL A CA 1
ATOM 644 C C . VAL A 1 86 ? -12.531 -8.639 -33.182 1.00 73.31 86 VAL A C 1
ATOM 646 O O . VAL A 1 86 ? -12.545 -8.891 -31.977 1.00 73.31 86 VAL A O 1
ATOM 649 N N . ALA A 1 87 ? -13.420 -9.144 -34.041 1.00 79.56 87 ALA A N 1
ATOM 650 C CA . ALA A 1 87 ? -14.458 -10.075 -33.622 1.00 79.56 87 ALA A CA 1
ATOM 651 C C . ALA A 1 87 ? -13.815 -11.263 -32.878 1.00 79.56 87 ALA A C 1
ATOM 653 O O . ALA A 1 87 ? -12.803 -11.798 -33.352 1.00 79.56 87 ALA A O 1
ATOM 654 N N . PRO A 1 88 ? -14.350 -11.666 -31.710 1.00 81.19 88 PRO A N 1
ATOM 655 C CA . PRO A 1 88 ? -13.785 -12.770 -30.950 1.00 81.19 88 PRO A CA 1
ATOM 656 C C . PRO A 1 88 ? -13.821 -14.030 -31.814 1.00 81.19 88 PRO A C 1
ATOM 658 O O . PRO A 1 88 ? -14.856 -14.385 -32.375 1.00 81.19 88 PRO A O 1
ATOM 661 N N . ARG A 1 89 ? -12.680 -14.713 -31.947 1.00 87.06 89 ARG A N 1
ATOM 662 C CA . ARG A 1 89 ? -12.648 -16.007 -32.632 1.00 87.06 89 ARG A CA 1
ATOM 663 C C . ARG A 1 89 ? -13.470 -16.999 -31.821 1.00 87.06 89 ARG A C 1
ATOM 665 O O . ARG A 1 89 ? -13.144 -17.244 -30.666 1.00 87.06 89 ARG A O 1
ATOM 672 N N . LEU A 1 90 ? -14.505 -17.563 -32.428 1.00 91.56 90 LEU A N 1
ATOM 673 C CA . LEU A 1 90 ? -15.298 -18.629 -31.829 1.00 91.56 90 LEU A CA 1
ATOM 674 C C . LEU A 1 90 ? -14.635 -19.986 -32.103 1.00 91.56 90 LEU A C 1
ATOM 676 O O . LEU A 1 90 ? -13.961 -20.155 -33.124 1.00 91.56 90 LEU A O 1
ATOM 680 N N . ASP A 1 91 ? -14.778 -20.940 -31.190 1.00 86.44 91 ASP A N 1
ATOM 681 C CA . ASP A 1 91 ? -14.433 -22.337 -31.449 1.00 86.44 91 ASP A CA 1
ATOM 682 C C . ASP A 1 91 ? -15.544 -23.087 -32.196 1.00 86.44 91 ASP A C 1
ATOM 684 O O . ASP A 1 91 ? -16.580 -22.519 -32.532 1.00 86.44 91 ASP A O 1
ATOM 688 N N . ALA A 1 92 ? -15.316 -24.373 -32.484 1.00 88.56 92 ALA A N 1
ATOM 689 C CA . ALA A 1 92 ? -16.283 -25.224 -33.182 1.00 88.56 92 ALA A CA 1
ATOM 690 C C . ALA A 1 92 ? -17.629 -25.357 -32.440 1.00 88.56 92 ALA A C 1
ATOM 692 O O . ALA A 1 92 ? -18.638 -25.678 -33.056 1.00 88.56 92 ALA A O 1
ATOM 693 N N . SER A 1 93 ? -17.644 -25.086 -31.135 1.00 90.56 93 SER A N 1
ATOM 694 C CA . SER A 1 93 ? -18.826 -25.065 -30.269 1.00 90.56 93 SE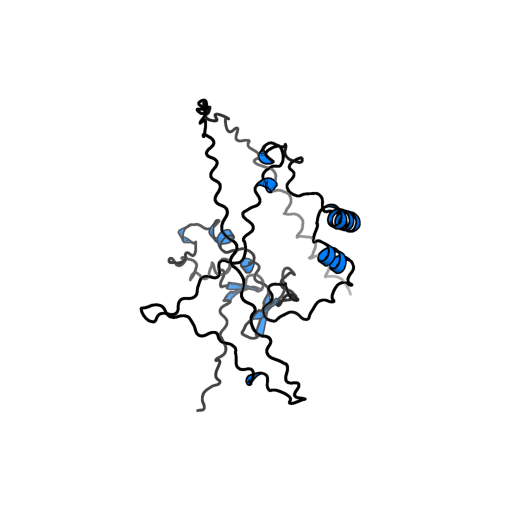R A CA 1
ATOM 695 C C . SER A 1 93 ? -19.437 -23.667 -30.094 1.00 90.56 93 SER A C 1
ATOM 697 O O . SER A 1 93 ? -20.414 -23.516 -29.366 1.00 90.56 93 SER A O 1
ATOM 699 N N . GLY A 1 94 ? -18.898 -22.641 -30.761 1.00 90.44 94 GLY A N 1
ATOM 700 C CA . GLY A 1 94 ? -19.421 -21.275 -30.718 1.00 90.44 94 GLY A CA 1
ATOM 701 C C . GLY A 1 94 ? -18.970 -20.448 -29.510 1.00 90.44 94 GLY A C 1
ATOM 702 O O . GLY A 1 94 ? -19.462 -19.334 -29.332 1.00 90.44 94 GLY A O 1
ATOM 703 N N . PHE A 1 95 ? -18.029 -20.933 -28.695 1.00 85.94 95 PHE A N 1
ATOM 704 C CA . PHE A 1 95 ? -17.523 -20.189 -27.542 1.00 85.94 95 PHE A CA 1
ATOM 705 C C . PHE A 1 95 ? -16.339 -19.290 -27.930 1.00 85.94 95 PHE A C 1
ATOM 707 O O . PHE A 1 95 ? -15.465 -19.707 -28.696 1.00 85.94 95 PHE A O 1
ATOM 714 N N . PRO A 1 96 ? -16.266 -18.052 -27.407 1.00 86.94 96 PRO A N 1
ATOM 715 C CA . PRO A 1 96 ? -15.168 -17.137 -27.695 1.00 86.94 96 PRO A CA 1
ATOM 716 C C . PRO A 1 96 ? -13.846 -17.672 -27.132 1.00 86.94 96 PRO A C 1
ATOM 718 O O . PRO A 1 96 ? -13.634 -17.732 -25.923 1.00 86.94 96 PRO A O 1
ATOM 721 N N . ARG A 1 97 ? -12.915 -18.014 -28.024 1.00 80.19 97 ARG A N 1
ATOM 722 C CA . ARG A 1 97 ? -11.536 -18.360 -27.683 1.00 80.19 97 ARG A CA 1
ATOM 723 C C . ARG A 1 97 ? -10.668 -17.116 -27.697 1.00 80.19 97 ARG A C 1
ATOM 725 O O . ARG A 1 97 ? -10.174 -16.673 -28.736 1.00 80.19 97 ARG A O 1
ATOM 732 N N . VAL A 1 98 ? -10.398 -16.606 -26.504 1.00 77.12 98 VAL A N 1
ATOM 733 C CA . VAL A 1 98 ? -9.256 -15.723 -26.287 1.00 77.12 98 VAL A CA 1
ATOM 734 C C . VAL A 1 98 ? -8.015 -16.604 -26.390 1.00 77.12 98 VAL A C 1
ATOM 736 O O . VAL A 1 98 ? -7.829 -17.505 -25.575 1.00 77.12 98 VAL A O 1
ATOM 739 N N . LYS A 1 99 ? -7.163 -16.399 -27.403 1.00 72.62 99 LYS A N 1
ATOM 740 C CA . LYS A 1 99 ? -5.802 -16.943 -27.312 1.00 72.62 99 LYS A CA 1
ATOM 741 C C . LYS A 1 99 ? -5.197 -16.273 -26.081 1.00 72.62 99 LYS A C 1
ATOM 743 O O . LYS A 1 99 ? -5.100 -15.045 -26.127 1.00 72.62 99 LYS A O 1
ATOM 748 N N . PRO A 1 100 ? -4.827 -16.997 -25.008 1.00 69.81 100 PRO A N 1
ATOM 749 C CA . PRO A 1 100 ? -4.054 -16.379 -23.948 1.00 69.81 100 PRO A CA 1
ATOM 750 C C . PRO A 1 100 ? -2.822 -15.827 -24.650 1.00 69.81 100 PRO A C 1
ATOM 752 O O . PRO A 1 100 ? -2.036 -16.584 -25.228 1.00 69.81 100 PRO A O 1
ATOM 755 N N . GLY A 1 101 ? -2.733 -14.501 -24.738 1.00 64.62 101 GLY A N 1
ATOM 756 C CA . GLY A 1 101 ? -1.530 -13.866 -25.222 1.00 64.62 101 GLY A CA 1
ATOM 757 C C . GLY A 1 101 ? -0.476 -14.291 -24.230 1.00 64.62 101 GLY A C 1
ATOM 758 O O . GLY A 1 101 ? -0.473 -13.774 -23.119 1.00 64.62 101 GLY A O 1
ATOM 759 N N . LYS A 1 102 ? 0.345 -15.288 -24.585 1.00 58.34 102 LYS A N 1
ATOM 760 C CA . LYS A 1 102 ? 1.593 -15.527 -23.874 1.00 58.34 102 LYS A CA 1
ATOM 761 C C . LYS A 1 102 ? 2.275 -14.171 -23.913 1.00 58.34 102 LYS A C 1
ATOM 763 O O . LYS A 1 102 ? 2.544 -13.697 -25.025 1.00 58.34 102 LYS A O 1
ATOM 768 N N . PRO A 1 103 ? 2.425 -13.484 -22.774 1.00 60.66 103 PRO A N 1
ATOM 769 C CA . PRO A 1 103 ? 3.056 -12.188 -22.813 1.00 60.66 103 PRO A CA 1
ATOM 770 C C . PRO A 1 103 ? 4.449 -12.402 -23.416 1.00 60.66 103 PRO A C 1
ATOM 772 O O . PRO A 1 103 ? 5.019 -13.487 -23.263 1.00 60.66 103 PRO A O 1
ATOM 775 N N . PRO A 1 104 ? 4.990 -11.435 -24.164 1.00 63.03 104 PRO A N 1
ATOM 776 C CA . PRO A 1 104 ? 6.282 -11.565 -24.829 1.00 63.03 104 PRO A CA 1
ATOM 777 C C . PRO A 1 104 ? 7.457 -11.564 -23.831 1.00 63.03 104 PRO A C 1
ATOM 779 O O . PRO A 1 104 ? 8.491 -10.957 -24.077 1.00 63.03 104 PRO A O 1
ATOM 782 N N . HIS A 1 105 ? 7.347 -12.261 -22.699 1.00 57.41 105 HIS A N 1
ATOM 783 C CA . HIS A 1 105 ? 8.486 -12.718 -21.917 1.00 57.41 105 HIS A CA 1
ATOM 784 C C . HIS A 1 105 ? 9.093 -13.952 -22.599 1.00 57.41 105 HIS A C 1
ATOM 786 O O . HIS A 1 105 ? 9.079 -15.065 -22.088 1.00 57.41 105 HIS A O 1
ATOM 792 N N . THR A 1 106 ? 9.618 -13.745 -23.807 1.00 52.38 106 THR A N 1
ATOM 793 C CA . THR A 1 106 ? 10.520 -14.681 -24.498 1.00 52.38 106 THR A CA 1
ATOM 794 C C . THR A 1 106 ? 11.966 -14.534 -24.040 1.00 52.38 106 THR A C 1
ATOM 796 O O . THR A 1 106 ? 12.857 -15.141 -24.627 1.00 52.38 106 THR A O 1
ATOM 799 N N . HIS A 1 107 ? 12.231 -13.758 -22.991 1.00 59.78 107 HIS A N 1
ATOM 800 C CA . HIS A 1 107 ? 13.471 -13.942 -22.262 1.00 59.78 107 HIS A CA 1
ATOM 801 C C . HIS A 1 107 ? 13.266 -15.150 -21.356 1.00 59.78 107 HIS A C 1
ATOM 803 O O . HIS A 1 107 ? 12.753 -15.026 -20.246 1.00 59.78 107 HIS A O 1
ATOM 809 N N . ALA A 1 108 ? 13.630 -16.329 -21.877 1.00 59.88 108 ALA A N 1
ATOM 810 C CA . ALA A 1 108 ? 14.022 -17.441 -21.024 1.00 59.88 108 ALA A CA 1
ATOM 811 C C . ALA A 1 108 ? 14.911 -16.859 -19.925 1.00 59.88 108 ALA A C 1
ATOM 813 O O . ALA A 1 108 ? 15.777 -16.027 -20.226 1.00 59.88 108 ALA A O 1
ATOM 814 N N . TRP A 1 109 ? 14.613 -17.209 -18.675 1.00 63.25 109 TRP A N 1
ATOM 815 C CA . TRP A 1 109 ? 15.381 -16.754 -17.528 1.00 63.25 109 TRP A CA 1
ATOM 816 C C . TRP A 1 109 ? 16.862 -16.880 -17.872 1.00 63.25 109 TRP A C 1
ATOM 818 O O . TRP A 1 109 ? 17.325 -17.956 -18.244 1.00 63.25 109 TRP A O 1
ATOM 828 N N . ASN A 1 110 ? 17.573 -15.755 -17.901 1.00 55.41 110 ASN A N 1
ATOM 829 C CA . ASN A 1 110 ? 18.953 -15.760 -18.346 1.00 55.41 110 ASN A CA 1
ATOM 830 C C . ASN A 1 110 ? 19.783 -16.394 -17.227 1.00 55.41 110 ASN A C 1
ATOM 832 O O . ASN A 1 110 ? 20.197 -15.711 -16.293 1.00 55.41 110 ASN A O 1
ATOM 836 N N . GLU A 1 111 ? 20.006 -17.706 -17.329 1.00 61.03 111 GLU A N 1
ATOM 837 C CA . GLU A 1 111 ? 20.768 -18.530 -16.378 1.00 61.03 111 GLU A CA 1
ATOM 838 C C . GLU A 1 111 ? 22.200 -18.017 -16.163 1.00 61.03 111 GLU A C 1
ATOM 840 O O . GLU A 1 111 ? 22.847 -18.354 -15.176 1.00 61.03 111 GLU A O 1
ATOM 845 N N . ARG A 1 112 ? 22.705 -17.115 -17.015 1.00 56.78 112 ARG A N 1
ATOM 846 C CA . ARG A 1 112 ? 23.975 -16.426 -16.749 1.00 56.78 112 ARG A CA 1
ATOM 847 C C . ARG A 1 112 ? 23.917 -15.486 -15.544 1.00 56.78 112 ARG A C 1
ATOM 849 O O . ARG A 1 112 ? 24.966 -15.202 -14.980 1.00 56.78 112 ARG A O 1
ATOM 856 N N . HIS A 1 113 ? 22.736 -15.041 -15.107 1.00 55.19 113 HIS A N 1
ATOM 857 C CA . HIS A 1 113 ? 22.597 -14.291 -13.851 1.00 55.19 113 HIS A CA 1
ATOM 858 C C . HIS A 1 113 ? 22.671 -15.180 -12.599 1.00 55.19 113 HIS A C 1
ATOM 860 O O . HIS A 1 113 ? 22.790 -14.638 -11.505 1.00 55.19 113 HIS A O 1
ATOM 866 N N . SER A 1 114 ? 22.655 -16.513 -12.738 1.00 56.12 114 SER A N 1
ATOM 867 C CA . SER A 1 114 ? 22.970 -17.449 -11.644 1.00 56.12 114 SER A CA 1
ATOM 868 C C . SER A 1 114 ? 24.443 -17.876 -11.601 1.00 56.12 114 SER A C 1
ATOM 870 O O . SER A 1 114 ? 24.837 -18.572 -10.674 1.00 56.12 114 SER A O 1
ATOM 872 N N . ILE A 1 115 ? 25.279 -17.438 -12.552 1.00 54.44 115 ILE A N 1
ATOM 873 C CA . ILE A 1 115 ? 26.710 -17.782 -12.603 1.00 54.44 115 ILE A CA 1
ATOM 874 C C . ILE A 1 115 ? 27.534 -16.597 -12.077 1.00 54.44 115 ILE A C 1
ATOM 876 O O . ILE A 1 115 ? 28.306 -15.965 -12.795 1.00 54.44 115 ILE A O 1
ATOM 880 N N . GLY A 1 116 ? 27.338 -16.256 -10.804 1.00 53.91 116 GLY A N 1
ATOM 881 C CA . GLY A 1 116 ? 28.358 -15.564 -10.015 1.00 53.91 116 GLY A CA 1
ATOM 882 C C . GLY A 1 116 ? 29.204 -16.637 -9.338 1.00 53.91 116 GLY A C 1
ATOM 883 O O . GLY A 1 116 ? 28.639 -17.497 -8.679 1.00 53.91 116 GLY A O 1
ATOM 884 N N . GLY A 1 117 ? 30.524 -16.633 -9.544 1.00 62.59 117 GLY A N 1
ATOM 885 C CA . GLY A 1 117 ? 31.451 -17.755 -9.294 1.00 62.59 117 GLY A CA 1
ATOM 886 C C . GLY A 1 117 ? 31.544 -18.357 -7.879 1.00 62.59 117 GLY A C 1
ATOM 887 O O . GLY A 1 117 ? 32.383 -19.224 -7.671 1.00 62.59 117 GLY A O 1
ATOM 888 N N . MET A 1 118 ? 30.703 -17.951 -6.929 1.00 67.81 118 MET A N 1
ATOM 889 C CA . MET A 1 118 ? 30.436 -18.644 -5.667 1.00 67.81 118 MET A CA 1
ATOM 890 C C . MET A 1 118 ? 28.982 -18.380 -5.272 1.00 67.81 118 MET A C 1
ATOM 892 O O . MET A 1 118 ? 28.490 -17.263 -5.443 1.00 67.81 118 MET A O 1
ATOM 896 N N . ASP A 1 119 ? 28.303 -19.386 -4.717 1.00 76.31 119 ASP A N 1
ATOM 897 C CA . ASP A 1 119 ? 26.967 -19.190 -4.162 1.00 76.31 119 ASP A CA 1
ATOM 898 C C . ASP A 1 119 ? 27.032 -18.109 -3.070 1.00 76.31 119 ASP A C 1
ATOM 900 O O . ASP A 1 119 ? 27.804 -18.199 -2.112 1.00 76.31 119 ASP A O 1
ATOM 904 N N . ASN A 1 120 ? 26.228 -17.057 -3.229 1.00 77.06 120 ASN A N 1
ATOM 905 C CA . ASN A 1 120 ? 26.162 -15.931 -2.303 1.00 77.06 120 ASN A CA 1
ATOM 906 C C . ASN A 1 120 ? 25.792 -16.393 -0.877 1.00 77.06 120 ASN A C 1
ATOM 908 O O . ASN A 1 120 ? 26.098 -15.714 0.104 1.00 77.06 120 ASN A O 1
ATOM 912 N N . SER A 1 121 ? 25.163 -17.568 -0.744 1.00 79.31 121 SER A N 1
ATOM 913 C CA . SER A 1 121 ? 24.895 -18.215 0.544 1.00 79.31 121 SER A CA 1
ATOM 914 C C . SER A 1 121 ? 26.180 -18.573 1.318 1.00 79.31 121 SER A C 1
ATOM 916 O O . SER A 1 121 ? 26.202 -18.445 2.549 1.00 79.31 121 SER A O 1
ATOM 918 N N . LEU A 1 122 ? 27.257 -18.924 0.602 1.00 85.44 122 LEU A N 1
ATOM 919 C CA . LEU A 1 122 ? 28.550 -19.362 1.139 1.00 85.44 122 LEU A CA 1
ATOM 920 C C . LEU A 1 122 ? 29.482 -18.198 1.506 1.00 85.44 122 LEU A C 1
ATOM 922 O O . LEU A 1 122 ? 30.464 -18.401 2.217 1.00 85.44 122 LEU A O 1
ATOM 926 N N . MET A 1 123 ? 29.189 -16.970 1.066 1.00 83.62 123 MET A N 1
ATOM 927 C CA . MET A 1 123 ? 29.956 -15.790 1.478 1.00 83.62 123 MET A CA 1
ATOM 928 C C . MET A 1 123 ? 29.598 -15.373 2.922 1.00 83.62 123 MET A C 1
ATOM 930 O O . MET A 1 123 ? 28.421 -15.434 3.314 1.00 83.62 123 MET A O 1
ATOM 934 N N . PRO A 1 124 ? 30.574 -14.914 3.735 1.00 89.56 124 PRO A N 1
ATOM 935 C CA . PRO A 1 124 ? 30.330 -14.505 5.118 1.00 89.56 124 PRO A CA 1
ATOM 936 C C . PRO A 1 124 ? 29.357 -13.320 5.198 1.00 89.56 124 PRO A C 1
ATOM 938 O O . PRO A 1 124 ? 29.278 -12.482 4.292 1.00 89.56 124 PRO A O 1
ATOM 941 N N . LYS A 1 125 ? 28.597 -13.234 6.302 1.00 83.31 125 LYS A N 1
ATOM 942 C CA . LYS A 1 125 ? 27.645 -12.134 6.546 1.00 83.31 125 LYS A CA 1
ATOM 943 C C . LYS A 1 125 ? 28.386 -10.791 6.436 1.00 83.31 125 LYS A C 1
ATOM 945 O O . LYS A 1 125 ? 29.338 -10.556 7.167 1.00 83.31 125 LYS A O 1
ATOM 950 N N . GLY A 1 126 ? 27.958 -9.934 5.505 1.00 73.75 126 GLY A N 1
ATOM 951 C CA . GLY A 1 126 ? 28.591 -8.639 5.208 1.00 73.75 126 GLY A CA 1
ATOM 952 C C . GLY A 1 126 ? 29.402 -8.593 3.907 1.00 73.75 126 GLY A C 1
ATOM 953 O O . GLY A 1 126 ? 29.589 -7.508 3.370 1.00 73.75 126 GLY A O 1
ATOM 954 N N . GLN A 1 127 ? 29.812 -9.741 3.354 1.00 80.62 127 GLN A N 1
ATOM 955 C CA . GLN A 1 127 ? 30.454 -9.821 2.028 1.00 80.62 127 GLN A CA 1
ATOM 956 C C . GLN A 1 127 ? 29.520 -10.359 0.938 1.00 80.62 127 GLN A C 1
ATOM 958 O O . GLN A 1 127 ? 29.894 -10.424 -0.228 1.00 80.62 127 GLN A O 1
ATOM 963 N N . ARG A 1 128 ? 28.296 -10.738 1.312 1.00 83.56 128 ARG A N 1
ATOM 964 C CA . ARG A 1 128 ? 27.277 -11.229 0.386 1.00 83.56 128 ARG A CA 1
ATOM 965 C C . ARG A 1 128 ? 26.870 -10.137 -0.605 1.00 83.56 128 ARG A C 1
ATOM 967 O O . ARG A 1 128 ? 26.411 -9.065 -0.209 1.00 83.56 128 ARG A O 1
ATOM 974 N N . LEU A 1 129 ? 27.006 -10.424 -1.894 1.00 77.56 129 LEU A N 1
ATOM 975 C CA . LEU A 1 129 ? 26.680 -9.522 -2.994 1.00 77.56 129 LEU A CA 1
ATOM 976 C C . LEU A 1 129 ? 25.197 -9.662 -3.349 1.00 77.56 129 LEU A C 1
ATOM 978 O O . LEU A 1 129 ? 24.821 -10.449 -4.210 1.00 77.56 129 LEU A O 1
ATOM 982 N N . TYR A 1 130 ? 24.326 -8.936 -2.649 1.00 73.69 130 TYR A N 1
ATOM 983 C CA . TYR A 1 130 ? 22.885 -8.965 -2.944 1.00 73.69 130 TYR A CA 1
ATOM 984 C C . TYR A 1 130 ? 22.509 -8.138 -4.180 1.00 73.69 130 TYR A C 1
ATOM 986 O O . TYR A 1 130 ? 21.545 -8.464 -4.866 1.00 73.69 130 TYR A O 1
ATOM 994 N N . PHE A 1 131 ? 23.280 -7.090 -4.480 1.00 71.88 131 PHE A N 1
ATOM 995 C CA . PHE A 1 131 ? 23.049 -6.187 -5.604 1.00 71.88 131 PHE A CA 1
ATOM 996 C C . PHE A 1 131 ? 24.390 -5.747 -6.193 1.00 71.88 131 PHE A C 1
ATOM 998 O O . PHE A 1 131 ? 25.355 -5.530 -5.459 1.00 71.88 131 PHE A O 1
ATOM 1005 N N . SER A 1 132 ? 24.462 -5.589 -7.515 1.00 75.44 132 SER A N 1
ATOM 1006 C CA . SER A 1 132 ? 25.588 -4.895 -8.142 1.00 75.44 132 SER A CA 1
ATOM 1007 C C . SER A 1 132 ? 25.663 -3.462 -7.613 1.00 75.44 132 SER A C 1
ATOM 1009 O O . SER A 1 132 ? 24.623 -2.829 -7.413 1.00 75.44 132 SER A O 1
ATOM 1011 N N . LYS A 1 133 ? 26.878 -2.926 -7.433 1.00 80.00 133 LYS A N 1
ATOM 1012 C CA . LYS A 1 133 ? 27.078 -1.498 -7.143 1.00 80.00 133 LYS A CA 1
ATOM 1013 C C . LYS A 1 133 ? 26.287 -0.677 -8.166 1.00 80.00 133 LYS A C 1
ATOM 1015 O O . LYS A 1 133 ? 26.395 -0.930 -9.366 1.00 80.00 133 LYS A O 1
ATOM 1020 N N . SER A 1 134 ? 25.488 0.279 -7.698 1.00 82.69 134 SER A N 1
ATOM 1021 C CA . SER A 1 134 ? 24.781 1.204 -8.584 1.00 82.69 134 SER A CA 1
ATOM 1022 C C . SER A 1 134 ? 25.801 1.923 -9.468 1.00 82.69 134 SER A C 1
ATOM 1024 O O . SER A 1 134 ? 26.711 2.567 -8.943 1.00 82.69 134 SER A O 1
ATOM 1026 N N . GLN A 1 135 ? 25.666 1.795 -10.787 1.00 89.50 135 GLN A N 1
ATOM 1027 C CA . GLN A 1 135 ? 26.495 2.535 -11.734 1.00 89.50 135 GLN A CA 1
ATOM 1028 C C . GLN A 1 135 ? 26.126 4.016 -11.658 1.00 89.50 135 GLN A C 1
ATOM 1030 O O . GLN A 1 135 ? 24.944 4.371 -11.654 1.00 89.50 135 GLN A O 1
ATOM 1035 N N . SER A 1 136 ? 27.131 4.883 -11.593 1.00 92.81 136 SER A N 1
ATOM 1036 C CA . SER A 1 136 ? 26.912 6.316 -11.786 1.00 92.81 136 SER A CA 1
ATOM 1037 C C . SER A 1 136 ? 26.438 6.588 -13.221 1.00 92.81 136 SER A C 1
ATOM 1039 O O . SER A 1 136 ? 26.693 5.798 -14.129 1.00 92.81 136 SER A O 1
ATOM 1041 N N . LEU A 1 137 ? 25.751 7.712 -13.458 1.00 92.12 137 LEU A N 1
ATOM 1042 C CA . LEU A 1 137 ? 25.307 8.088 -14.808 1.00 92.12 137 LEU A CA 1
ATOM 1043 C C . LEU A 1 137 ? 26.421 8.051 -15.879 1.00 92.12 137 LEU A C 1
ATOM 1045 O O . LEU A 1 137 ? 26.155 7.503 -16.951 1.00 92.12 137 LEU A O 1
ATOM 1049 N N . PRO A 1 138 ? 27.649 8.566 -15.647 1.00 95.50 138 PRO A N 1
ATOM 1050 C CA . PRO A 1 138 ? 28.719 8.453 -16.639 1.00 95.50 138 PRO A CA 1
ATOM 1051 C C . PRO A 1 138 ? 29.177 7.004 -16.863 1.00 95.50 138 PRO A C 1
ATOM 1053 O O . PRO A 1 138 ? 29.369 6.617 -18.012 1.00 95.50 138 PRO A O 1
ATOM 1056 N N . GLU A 1 139 ? 29.279 6.182 -15.811 1.00 93.75 139 GLU A N 1
ATOM 1057 C CA . GLU A 1 139 ? 29.625 4.754 -15.936 1.00 93.75 139 GLU A CA 1
ATOM 1058 C C . GLU A 1 139 ? 28.551 3.979 -16.715 1.00 93.75 139 GLU A C 1
ATOM 1060 O O . GLU A 1 139 ? 28.874 3.132 -17.546 1.00 93.75 139 GLU A O 1
ATOM 1065 N N . LEU A 1 140 ? 27.270 4.288 -16.488 1.00 93.62 140 LEU A N 1
ATOM 1066 C CA . LEU A 1 1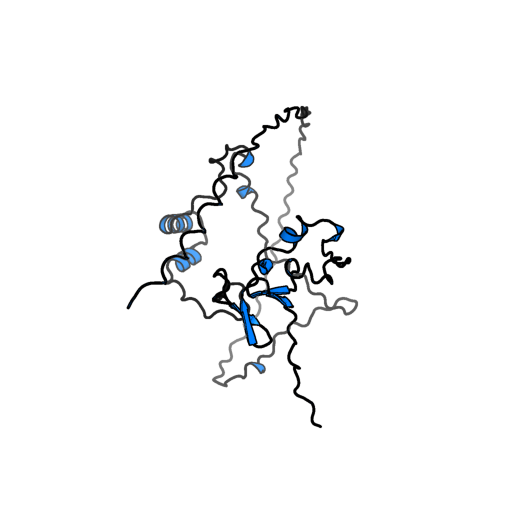40 ? 26.160 3.681 -17.221 1.00 93.62 140 LEU A CA 1
ATOM 1067 C C . LEU A 1 140 ? 26.190 4.076 -18.702 1.00 93.62 140 LEU A C 1
ATOM 1069 O O . LEU A 1 140 ? 25.973 3.224 -19.562 1.00 93.62 140 LEU A O 1
ATOM 1073 N N . ARG A 1 141 ? 26.474 5.349 -19.015 1.00 94.50 141 ARG A N 1
ATOM 1074 C CA . ARG A 1 141 ? 26.626 5.812 -20.405 1.00 94.50 141 ARG A CA 1
ATOM 1075 C C . ARG A 1 141 ? 27.758 5.073 -21.110 1.00 94.50 141 ARG A C 1
ATOM 1077 O O . ARG A 1 141 ? 27.530 4.531 -22.188 1.00 94.50 141 ARG A O 1
ATOM 1084 N N . ASP A 1 142 ? 28.930 5.008 -20.486 1.00 95.88 142 ASP A N 1
ATOM 1085 C CA . ASP A 1 142 ? 30.101 4.318 -21.032 1.00 95.88 142 ASP A CA 1
ATOM 1086 C C . ASP A 1 142 ? 29.813 2.826 -21.271 1.00 95.88 142 ASP A C 1
ATOM 1088 O O . ASP A 1 142 ? 29.998 2.291 -22.368 1.00 95.88 142 ASP A O 1
ATOM 1092 N N . HIS A 1 143 ? 29.200 2.173 -20.282 1.00 93.31 143 HIS A N 1
ATOM 1093 C CA . HIS A 1 143 ? 28.772 0.784 -20.392 1.00 93.31 143 HIS A CA 1
ATOM 1094 C C . HIS A 1 143 ? 27.775 0.565 -21.545 1.00 93.31 143 HIS A C 1
ATOM 1096 O O . HIS A 1 143 ? 27.909 -0.395 -22.312 1.00 93.31 143 HIS A O 1
ATOM 1102 N N . LEU A 1 144 ? 26.791 1.455 -21.712 1.00 94.38 144 LEU A N 1
ATOM 1103 C CA . LEU A 1 144 ? 25.831 1.384 -22.815 1.00 94.38 144 LEU A CA 1
ATOM 1104 C C . LEU A 1 144 ? 26.502 1.572 -24.180 1.00 94.38 144 LEU A C 1
ATOM 1106 O O . LEU A 1 144 ? 26.117 0.872 -25.119 1.00 94.38 144 LEU A O 1
ATOM 1110 N N . VAL A 1 145 ? 27.497 2.455 -24.295 1.00 94.94 145 VAL A N 1
ATOM 1111 C CA . VAL A 1 145 ? 28.263 2.675 -25.535 1.00 94.94 145 VAL A CA 1
ATOM 1112 C C . VAL A 1 145 ? 29.067 1.429 -25.915 1.00 94.94 145 VAL A C 1
ATOM 1114 O O . VAL A 1 145 ? 29.058 1.025 -27.079 1.00 94.94 145 VAL A O 1
ATOM 1117 N N . HIS A 1 146 ? 29.726 0.794 -24.945 1.00 92.12 146 HIS A N 1
ATOM 1118 C CA . HIS A 1 146 ? 30.671 -0.291 -25.216 1.00 92.12 146 HIS A CA 1
ATOM 1119 C C . HIS A 1 146 ? 30.040 -1.687 -25.309 1.00 92.12 146 HIS A C 1
ATOM 1121 O O . HIS A 1 146 ? 30.504 -2.511 -26.101 1.00 92.12 146 HIS A O 1
ATOM 1127 N N . HIS A 1 147 ? 28.983 -1.978 -24.545 1.00 86.12 147 HIS A N 1
ATOM 1128 C CA . HIS A 1 147 ? 28.476 -3.353 -24.407 1.00 86.12 147 HIS A CA 1
ATOM 1129 C C . HIS A 1 147 ? 27.164 -3.635 -25.139 1.00 86.12 147 HIS A C 1
ATOM 1131 O O . HIS A 1 147 ? 26.865 -4.792 -25.449 1.00 86.12 147 HIS A O 1
ATOM 1137 N N . ALA A 1 148 ? 26.372 -2.612 -25.453 1.00 83.88 148 ALA A N 1
ATOM 1138 C CA . ALA A 1 148 ? 25.031 -2.808 -25.981 1.00 83.88 148 ALA A CA 1
ATOM 1139 C C . ALA A 1 148 ? 24.933 -2.339 -27.439 1.00 83.88 148 ALA A C 1
ATOM 1141 O O . ALA A 1 148 ? 24.753 -1.163 -27.730 1.00 83.88 148 ALA A O 1
ATOM 1142 N N . LYS A 1 149 ? 24.953 -3.293 -28.381 1.00 80.25 149 LYS A N 1
ATOM 1143 C CA . LYS A 1 149 ? 24.834 -3.038 -29.836 1.00 80.25 149 LYS A CA 1
ATOM 1144 C C . LYS A 1 149 ? 23.553 -2.284 -30.254 1.00 80.25 149 LYS A C 1
ATOM 1146 O O . LYS A 1 149 ? 23.452 -1.851 -31.398 1.00 80.25 149 LYS A O 1
ATOM 1151 N N . HIS A 1 150 ? 22.584 -2.117 -29.348 1.00 77.25 150 HIS A N 1
ATOM 1152 C CA . HIS A 1 150 ? 21.293 -1.460 -29.583 1.00 77.25 150 HIS A CA 1
ATOM 1153 C C . HIS A 1 150 ? 20.895 -0.456 -28.479 1.00 77.25 150 HIS A C 1
ATOM 1155 O O . HIS A 1 150 ? 19.710 -0.211 -28.267 1.00 77.25 150 HIS A O 1
ATOM 1161 N N . SER A 1 151 ? 21.855 0.134 -27.762 1.00 88.31 151 SER A N 1
ATOM 1162 C CA . SER A 1 151 ? 21.587 1.070 -26.652 1.00 88.31 151 SER A CA 1
ATOM 1163 C C . SER A 1 151 ? 21.370 2.525 -27.055 1.00 88.31 151 SER A C 1
ATOM 1165 O O . SER A 1 151 ? 21.073 3.338 -26.183 1.00 88.31 151 SER A O 1
ATOM 1167 N N . GLN A 1 152 ? 21.484 2.895 -28.335 1.00 92.81 152 GLN A N 1
ATOM 1168 C CA . GLN A 1 152 ? 21.406 4.308 -28.729 1.00 92.81 152 GLN A CA 1
ATOM 1169 C C . GLN A 1 152 ? 20.122 4.999 -28.257 1.00 92.81 152 GLN A C 1
ATOM 1171 O O . GLN A 1 152 ? 20.173 6.143 -27.827 1.00 92.81 152 GLN A O 1
ATOM 1176 N N . THR A 1 153 ? 18.983 4.301 -28.243 1.00 90.56 153 THR A N 1
ATOM 1177 C CA . THR A 1 153 ? 17.728 4.859 -27.718 1.00 90.56 153 THR A CA 1
ATOM 1178 C C . THR A 1 153 ? 17.763 5.082 -26.208 1.00 90.56 153 THR A C 1
ATOM 1180 O O . THR A 1 153 ? 17.095 5.976 -25.705 1.00 90.56 153 THR A O 1
ATOM 1183 N N . GLN A 1 154 ? 18.501 4.255 -25.464 1.00 91.31 154 GLN A N 1
ATOM 1184 C CA . GLN A 1 154 ? 18.673 4.418 -24.019 1.00 91.31 154 GLN A CA 1
ATOM 1185 C C . GLN A 1 154 ? 19.629 5.573 -23.720 1.00 91.31 154 GLN A C 1
ATOM 1187 O O . GLN A 1 154 ? 19.319 6.380 -22.855 1.00 91.31 154 GLN A O 1
ATOM 1192 N N . ILE A 1 155 ? 20.717 5.705 -24.486 1.00 94.56 155 ILE A N 1
ATOM 1193 C CA . ILE A 1 155 ? 21.630 6.855 -24.408 1.00 94.56 155 ILE A CA 1
ATOM 1194 C C . ILE A 1 155 ? 20.862 8.147 -24.716 1.00 94.56 155 ILE A C 1
ATOM 1196 O O . ILE A 1 155 ? 20.850 9.057 -23.898 1.00 94.56 155 ILE A O 1
ATOM 1200 N N . GLN A 1 156 ? 20.093 8.176 -25.810 1.00 94.50 156 GLN A N 1
ATOM 1201 C CA . GLN A 1 156 ? 19.241 9.320 -26.154 1.00 94.50 156 GLN A CA 1
ATOM 1202 C C . GLN A 1 156 ? 18.220 9.649 -25.057 1.00 94.50 156 GLN A C 1
ATOM 1204 O O . GLN A 1 156 ? 17.973 10.820 -24.798 1.00 94.50 156 GLN A O 1
ATOM 1209 N N . ARG A 1 157 ? 17.640 8.645 -24.383 1.00 90.94 157 ARG A N 1
ATOM 1210 C CA . ARG A 1 157 ? 16.742 8.868 -23.235 1.00 90.94 157 ARG A CA 1
ATOM 1211 C C . ARG A 1 157 ? 17.468 9.431 -22.013 1.00 90.94 157 ARG A C 1
ATOM 1213 O O . ARG A 1 157 ? 16.867 10.225 -21.307 1.00 90.94 157 ARG A O 1
ATOM 1220 N N . LEU A 1 158 ? 18.718 9.032 -21.768 1.00 93.31 158 LEU A N 1
ATOM 1221 C CA . LEU A 1 158 ? 19.555 9.579 -20.690 1.00 93.31 158 LEU A CA 1
ATOM 1222 C C . LEU A 1 158 ? 20.043 11.006 -20.978 1.00 93.31 158 LEU A C 1
ATOM 1224 O O . LEU A 1 158 ? 20.448 11.704 -20.051 1.00 93.31 158 LEU A O 1
ATOM 1228 N N . ASP A 1 159 ? 20.072 11.407 -22.248 1.00 93.94 159 ASP A N 1
ATOM 1229 C CA . ASP A 1 159 ? 20.441 12.758 -22.686 1.00 93.94 159 ASP A CA 1
ATOM 1230 C C . ASP A 1 159 ? 19.225 13.673 -22.879 1.00 93.94 159 ASP A C 1
ATOM 1232 O O . ASP A 1 159 ? 19.369 14.891 -22.946 1.00 93.94 159 ASP A O 1
ATOM 1236 N N . SER A 1 160 ? 18.027 13.094 -22.978 1.00 92.56 160 SER A N 1
ATOM 1237 C CA . SER A 1 160 ? 16.782 13.854 -23.048 1.00 92.56 160 SER A CA 1
ATOM 1238 C C . SER A 1 160 ? 16.519 14.532 -21.708 1.00 92.56 160 SER A C 1
ATOM 1240 O O . SER A 1 160 ? 16.761 13.945 -20.654 1.00 92.56 160 SER A O 1
ATOM 1242 N N . GLU A 1 161 ? 15.987 15.753 -21.747 1.00 91.56 161 GLU A N 1
ATOM 1243 C CA . GLU A 1 161 ? 15.490 16.418 -20.542 1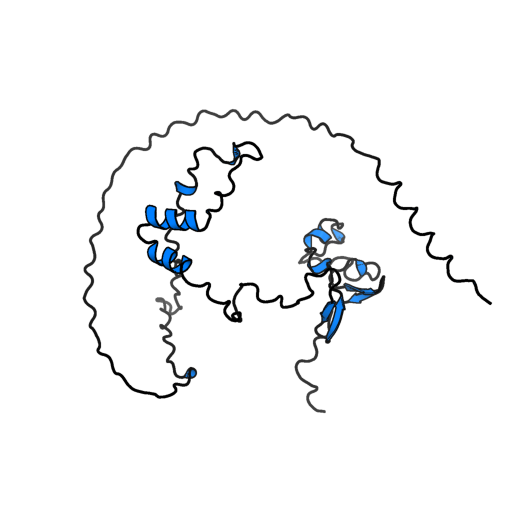.00 91.56 161 GLU A CA 1
ATOM 1244 C C . GLU A 1 161 ? 14.465 15.516 -19.841 1.00 91.56 161 GLU A C 1
ATOM 1246 O O . GLU A 1 161 ? 13.647 14.861 -20.497 1.00 91.56 161 GLU A O 1
ATOM 1251 N N . GLU A 1 162 ? 14.530 15.455 -18.508 1.00 84.88 162 GLU A N 1
ATOM 1252 C CA . GLU A 1 162 ? 13.590 14.671 -17.713 1.00 84.88 162 GLU A CA 1
ATOM 1253 C C . GLU A 1 162 ? 12.170 15.137 -18.041 1.00 84.88 162 GLU A C 1
ATOM 1255 O O . GLU A 1 162 ? 11.813 16.301 -17.840 1.00 84.88 162 GLU A O 1
ATOM 1260 N N . ILE A 1 163 ? 11.373 14.235 -18.620 1.00 81.62 163 ILE A N 1
ATOM 1261 C CA . ILE A 1 163 ? 10.003 14.551 -19.006 1.00 81.62 163 ILE A CA 1
ATOM 1262 C C . ILE A 1 163 ? 9.274 14.952 -17.728 1.00 81.62 163 ILE A C 1
ATOM 1264 O O . ILE A 1 163 ? 9.159 14.146 -16.805 1.00 81.62 163 ILE A O 1
ATOM 1268 N N . GLN A 1 164 ? 8.800 16.199 -17.678 1.00 76.81 164 GLN A N 1
ATOM 1269 C CA . GLN A 1 164 ? 8.052 16.709 -16.535 1.00 76.81 164 GLN A CA 1
ATOM 1270 C C . GLN A 1 164 ? 6.941 15.725 -16.167 1.00 76.81 164 GLN A C 1
ATOM 1272 O O . GLN A 1 164 ? 6.261 15.196 -17.050 1.00 76.81 164 GLN A O 1
ATOM 1277 N N . ALA A 1 165 ? 6.779 15.477 -14.866 1.00 72.31 165 ALA A N 1
ATOM 1278 C CA . ALA A 1 165 ? 5.806 14.527 -14.349 1.00 72.31 165 ALA A CA 1
ATOM 1279 C C . ALA A 1 165 ? 4.438 14.751 -15.011 1.00 72.31 165 ALA A C 1
ATOM 1281 O O . ALA A 1 165 ? 3.832 15.818 -14.884 1.00 72.31 165 ALA A O 1
ATOM 1282 N N . PHE A 1 166 ? 3.965 13.749 -15.755 1.00 69.62 166 PHE A N 1
ATOM 1283 C CA . PHE A 1 166 ? 2.644 13.803 -16.363 1.00 69.62 166 PHE A CA 1
ATOM 1284 C C . PHE A 1 166 ? 1.577 13.930 -15.267 1.00 69.62 166 PHE A C 1
ATOM 1286 O O . PHE A 1 166 ? 1.754 13.380 -14.174 1.00 69.62 166 PHE A O 1
ATOM 1293 N N . PRO A 1 167 ? 0.445 14.607 -15.540 1.00 68.38 167 PRO A N 1
ATOM 1294 C CA . PRO A 1 167 ? -0.685 14.580 -14.623 1.00 68.38 167 PRO A CA 1
ATOM 1295 C C . PRO A 1 167 ? -1.064 13.117 -14.338 1.00 68.38 167 PRO A C 1
ATOM 1297 O O . PRO A 1 167 ? -1.112 12.311 -15.275 1.00 68.38 167 PRO A O 1
ATOM 1300 N N . PRO A 1 168 ? -1.303 12.750 -13.066 1.00 57.66 168 PRO A N 1
ATOM 1301 C CA . PRO A 1 168 ? -1.502 11.362 -12.681 1.00 57.66 168 PRO A CA 1
ATOM 1302 C C . PRO A 1 168 ? -2.675 10.764 -13.459 1.00 57.66 168 PRO A C 1
ATOM 1304 O O . PRO A 1 168 ? -3.784 11.300 -13.476 1.00 57.66 168 PRO A O 1
ATOM 1307 N N . SER A 1 169 ? -2.417 9.641 -14.124 1.00 59.41 169 SER A N 1
ATOM 1308 C CA . SER A 1 169 ? -3.461 8.832 -14.746 1.00 59.41 169 SER A CA 1
ATOM 1309 C C . SER A 1 169 ? -4.439 8.350 -13.671 1.00 59.41 169 SER A C 1
ATOM 1311 O O . SER A 1 169 ? -4.015 7.871 -12.622 1.00 59.41 169 SER A O 1
ATOM 1313 N N . PHE A 1 170 ? -5.746 8.392 -13.956 1.00 61.03 170 PHE A N 1
ATOM 1314 C CA . PHE A 1 170 ? -6.805 7.874 -13.073 1.00 61.03 170 PHE A CA 1
ATOM 1315 C C . PHE A 1 170 ? -6.639 6.389 -12.693 1.00 61.03 170 PHE A C 1
ATOM 1317 O O . PHE A 1 170 ? -7.339 5.910 -11.802 1.00 61.03 170 PHE A O 1
ATOM 1324 N N . VAL A 1 171 ? -5.763 5.650 -13.385 1.00 58.59 171 VAL A N 1
ATOM 1325 C CA . VAL A 1 171 ? -5.600 4.195 -13.246 1.00 58.59 171 VAL A CA 1
ATOM 1326 C C . VAL A 1 171 ? -4.132 3.789 -13.016 1.00 58.59 171 VAL A C 1
ATOM 1328 O O . VAL A 1 171 ? -3.847 2.597 -12.947 1.00 58.59 171 VAL A O 1
ATOM 1331 N N . SER A 1 172 ? -3.176 4.725 -12.899 1.00 45.09 172 SER A N 1
ATOM 1332 C CA . SER A 1 172 ? -1.782 4.318 -12.641 1.00 45.09 172 SER A CA 1
ATOM 1333 C C . SER A 1 172 ? -1.576 3.933 -11.176 1.00 45.09 172 SER A C 1
ATOM 1335 O O . SER A 1 172 ? -2.043 4.614 -10.267 1.00 45.09 172 SER A O 1
ATOM 1337 N N . ALA A 1 173 ? -0.846 2.836 -10.969 1.00 54.44 173 ALA A N 1
ATOM 1338 C CA . ALA A 1 173 ? -0.300 2.430 -9.678 1.00 54.44 173 ALA A CA 1
ATOM 1339 C C . ALA A 1 173 ? 0.914 3.282 -9.258 1.00 54.44 173 ALA A C 1
ATOM 1341 O O . ALA A 1 173 ? 1.430 3.093 -8.156 1.00 54.44 173 ALA A O 1
ATOM 1342 N N . ASP A 1 174 ? 1.360 4.216 -10.108 1.00 53.47 174 ASP A N 1
ATOM 1343 C CA . ASP A 1 174 ? 2.277 5.275 -9.698 1.00 53.47 174 ASP A CA 1
ATOM 1344 C C . ASP A 1 174 ? 1.567 6.111 -8.643 1.00 53.47 174 ASP A C 1
ATOM 1346 O O . ASP A 1 174 ? 0.546 6.742 -8.919 1.00 53.47 174 ASP A O 1
ATOM 1350 N N . ALA A 1 175 ? 2.067 6.028 -7.413 1.00 52.75 175 ALA A N 1
ATOM 1351 C CA . ALA A 1 175 ? 1.480 6.643 -6.240 1.00 52.75 175 ALA A CA 1
ATOM 1352 C C . ALA A 1 175 ? 1.303 8.151 -6.466 1.00 52.75 175 ALA A C 1
ATOM 1354 O O . ALA A 1 175 ? 2.215 8.945 -6.240 1.00 52.75 175 ALA A O 1
ATOM 1355 N N . GLY A 1 176 ? 0.111 8.545 -6.921 1.00 64.44 176 GLY A N 1
ATOM 1356 C CA . GLY A 1 176 ? -0.316 9.935 -6.918 1.00 64.44 176 GLY A CA 1
ATOM 1357 C C . GLY A 1 176 ? -0.222 10.514 -5.503 1.00 64.44 176 GLY A C 1
ATOM 1358 O O . GLY A 1 176 ? -0.047 9.759 -4.536 1.00 64.44 176 GLY A O 1
ATOM 1359 N N . PRO A 1 177 ? -0.349 11.846 -5.353 1.00 63.38 177 PRO A N 1
ATOM 1360 C CA . PRO A 1 177 ? -0.368 12.463 -4.034 1.00 63.38 177 PRO A CA 1
ATOM 1361 C C . PRO A 1 177 ? -1.343 11.683 -3.141 1.00 63.38 177 PRO A C 1
ATOM 1363 O O . PRO A 1 177 ? -2.441 11.347 -3.600 1.00 63.38 177 PRO A O 1
ATOM 1366 N N . PRO A 1 178 ? -0.924 11.307 -1.920 1.00 62.06 178 PRO A N 1
ATOM 1367 C CA . PRO A 1 178 ? -1.666 10.374 -1.091 1.00 62.06 178 PRO A CA 1
ATOM 1368 C C . PRO A 1 178 ? -3.119 10.827 -0.991 1.00 62.06 178 PRO A C 1
ATOM 1370 O O . PRO A 1 178 ? -3.395 11.932 -0.531 1.00 62.06 178 PRO A O 1
ATOM 1373 N N . VAL A 1 179 ? -4.047 9.959 -1.416 1.00 68.31 179 VAL A N 1
ATOM 1374 C CA . VAL A 1 179 ? -5.504 10.217 -1.409 1.00 68.31 179 VAL A CA 1
ATOM 1375 C C . VAL A 1 179 ? -5.977 10.701 -0.033 1.00 68.31 179 VAL A C 1
ATOM 1377 O O . VAL A 1 179 ? -6.957 11.429 0.083 1.00 68.31 179 VAL A O 1
ATOM 1380 N N . VAL A 1 180 ? -5.240 10.319 1.012 1.00 71.88 180 VAL A N 1
ATOM 1381 C CA . VAL A 1 180 ? -5.396 10.803 2.378 1.00 71.88 180 VAL A CA 1
ATOM 1382 C C . VAL A 1 180 ? -4.060 11.427 2.812 1.00 71.88 180 VAL A C 1
ATOM 1384 O O . VAL A 1 180 ? -3.188 10.700 3.297 1.00 71.88 180 VAL A O 1
ATOM 1387 N N . PRO A 1 181 ? -3.864 12.750 2.624 1.00 71.94 181 PRO A N 1
ATOM 1388 C CA . PRO A 1 181 ? -2.572 13.407 2.818 1.00 71.94 181 PRO A CA 1
ATOM 1389 C C . PRO A 1 181 ? -1.991 13.202 4.211 1.00 71.94 181 PRO A C 1
ATOM 1391 O O . PRO A 1 181 ? -0.796 13.000 4.352 1.00 71.94 181 PRO A O 1
ATOM 1394 N N . THR A 1 182 ? -2.840 13.179 5.233 1.00 79.38 182 THR A N 1
ATOM 1395 C CA . THR A 1 182 ? -2.468 13.061 6.649 1.00 79.38 182 THR A CA 1
ATOM 1396 C C . THR A 1 182 ? -2.324 11.622 7.135 1.00 79.38 182 THR A C 1
ATOM 1398 O O . THR A 1 182 ? -2.031 11.419 8.308 1.00 79.38 182 THR A O 1
ATOM 1401 N N . ARG A 1 183 ? -2.501 10.610 6.271 1.00 75.50 183 ARG A N 1
ATOM 1402 C CA . ARG A 1 183 ? -2.449 9.197 6.689 1.00 75.50 183 ARG A CA 1
ATOM 1403 C C . ARG A 1 183 ? -1.093 8.793 7.264 1.00 75.50 183 ARG A C 1
ATOM 1405 O O . ARG A 1 183 ? -1.035 7.950 8.141 1.00 75.50 183 ARG A O 1
ATOM 1412 N N . HIS A 1 184 ? -0.018 9.388 6.758 1.00 76.94 184 HIS A N 1
ATOM 1413 C CA . HIS A 1 184 ? 1.337 9.106 7.221 1.00 76.94 184 HIS A CA 1
ATOM 1414 C C . HIS A 1 184 ? 1.659 9.748 8.580 1.00 76.94 184 HIS A C 1
ATOM 1416 O O . HIS A 1 184 ? 2.674 9.406 9.178 1.00 76.94 184 HIS A O 1
ATOM 1422 N N . VAL A 1 185 ? 0.835 10.689 9.057 1.00 80.62 185 VAL A N 1
ATOM 1423 C CA . VAL A 1 185 ? 1.041 11.366 10.339 1.00 80.62 185 VAL A CA 1
ATOM 1424 C C . VAL A 1 185 ? 0.362 10.540 11.435 1.00 80.62 185 VAL A C 1
ATOM 1426 O O . VAL A 1 185 ? -0.862 10.370 11.386 1.00 80.62 185 VAL A O 1
ATOM 1429 N N . PRO A 1 186 ? 1.104 10.037 12.439 1.00 76.06 186 PRO A N 1
ATOM 1430 C CA . PRO A 1 186 ? 0.503 9.373 13.590 1.00 76.06 186 PRO A CA 1
ATOM 1431 C C . PRO A 1 186 ? -0.534 10.287 14.249 1.00 76.06 186 PRO A C 1
ATOM 1433 O O . PRO A 1 186 ? -0.250 11.446 14.542 1.00 76.06 186 PRO A O 1
ATOM 1436 N N . GLY A 1 187 ? -1.751 9.783 14.462 1.00 78.62 187 GLY A N 1
ATOM 1437 C CA . GLY A 1 187 ? -2.843 10.591 15.017 1.00 78.62 187 GLY A CA 1
ATOM 1438 C C . GLY A 1 187 ? -3.515 11.544 14.021 1.00 78.62 187 GLY A C 1
ATOM 1439 O O . GLY A 1 187 ? -4.276 12.416 14.438 1.00 78.62 187 GLY A O 1
ATOM 1440 N N . GLY A 1 188 ? -3.284 11.382 12.712 1.00 85.94 188 GLY A N 1
ATOM 1441 C CA . GLY A 1 188 ? -4.047 12.085 11.680 1.00 85.94 188 GLY A CA 1
ATOM 1442 C C . GLY A 1 188 ? -5.556 11.843 11.804 1.00 85.94 188 GLY A C 1
ATOM 1443 O O . GLY A 1 188 ? -5.999 10.927 12.489 1.00 85.94 188 GLY A O 1
ATOM 1444 N N . THR A 1 189 ? -6.372 12.656 11.137 1.00 88.12 189 THR A N 1
ATOM 1445 C CA . THR A 1 189 ? -7.829 12.458 11.073 1.00 88.12 189 THR A CA 1
ATOM 1446 C C . THR A 1 189 ? -8.273 12.118 9.653 1.00 88.12 189 THR A C 1
ATOM 1448 O O . THR A 1 189 ? -7.627 12.502 8.677 1.00 88.12 189 THR A O 1
ATOM 1451 N N . MET A 1 190 ? -9.380 11.388 9.529 1.00 85.62 190 MET A N 1
ATOM 1452 C CA . MET A 1 190 ? -10.043 11.088 8.263 1.00 85.62 190 MET A CA 1
ATOM 1453 C C . MET A 1 190 ? -11.538 11.391 8.382 1.00 85.62 190 MET A C 1
ATOM 1455 O O . MET A 1 190 ? -12.177 11.050 9.379 1.00 85.62 190 MET A O 1
ATOM 1459 N N . ALA A 1 191 ? -12.105 12.024 7.354 1.00 86.62 191 ALA A N 1
ATOM 1460 C CA . ALA A 1 191 ? -13.546 12.184 7.239 1.00 86.62 191 ALA A CA 1
ATOM 1461 C C . ALA A 1 191 ? -14.187 10.829 6.912 1.00 86.62 191 ALA A C 1
ATOM 1463 O O . ALA A 1 191 ? -13.885 10.209 5.892 1.00 86.62 191 ALA A O 1
ATOM 1464 N N . ASP A 1 192 ? -15.065 10.369 7.794 1.00 85.75 192 ASP A N 1
ATOM 1465 C CA . ASP A 1 192 ? -15.873 9.178 7.570 1.00 85.75 192 ASP A CA 1
ATOM 1466 C C . ASP A 1 192 ? -16.937 9.438 6.486 1.00 85.75 192 ASP A C 1
ATOM 1468 O O . ASP A 1 192 ? -17.165 10.569 6.045 1.00 85.75 192 ASP A O 1
ATOM 1472 N N . ARG A 1 193 ? -17.657 8.394 6.081 1.00 82.62 193 ARG A N 1
ATOM 1473 C CA . ARG A 1 193 ? -18.780 8.482 5.140 1.00 82.62 193 ARG A CA 1
ATOM 1474 C C . ARG A 1 193 ? -19.881 9.443 5.601 1.00 82.62 193 ARG A C 1
ATOM 1476 O O 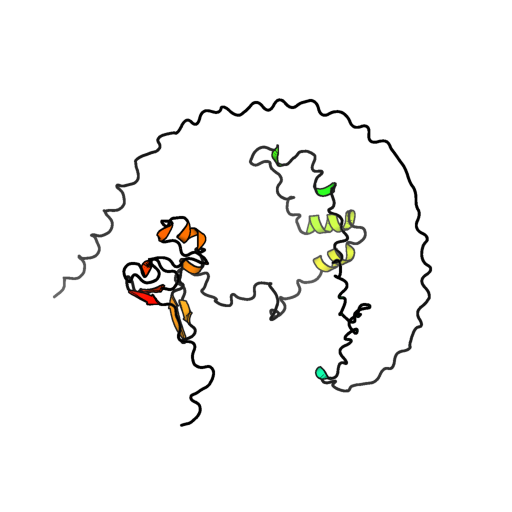. ARG A 1 193 ? -20.557 10.041 4.767 1.00 82.62 193 ARG A O 1
ATOM 1483 N N . ASP A 1 194 ? -20.022 9.598 6.912 1.00 85.88 194 ASP A N 1
ATOM 1484 C CA . ASP A 1 194 ? -20.953 10.525 7.560 1.00 85.88 194 ASP A CA 1
ATOM 1485 C C . ASP A 1 194 ? -20.392 11.963 7.633 1.00 85.88 194 ASP A C 1
ATOM 1487 O O . ASP A 1 194 ? -20.935 12.798 8.351 1.00 85.88 194 ASP A O 1
ATOM 1491 N N . GLN A 1 195 ? -19.274 12.242 6.946 1.00 85.19 195 GLN A N 1
ATOM 1492 C CA . GLN A 1 195 ? -18.517 13.505 6.952 1.00 85.19 195 GLN A CA 1
ATOM 1493 C C . GLN A 1 195 ? -17.979 13.933 8.327 1.00 85.19 195 GLN A C 1
ATOM 1495 O O . GLN A 1 195 ? -17.499 15.051 8.496 1.00 85.19 195 GLN A O 1
ATOM 1500 N N . LYS A 1 196 ? -18.012 13.043 9.322 1.00 87.69 196 LYS A N 1
ATOM 1501 C CA . LYS A 1 196 ? -17.414 13.292 10.635 1.00 87.69 196 LYS A CA 1
ATOM 1502 C C . LYS A 1 196 ? -15.927 12.990 10.584 1.00 87.69 196 LYS A C 1
ATOM 1504 O O . LYS A 1 196 ? -15.539 11.899 10.169 1.00 87.69 196 LYS A O 1
ATOM 1509 N N . LEU A 1 197 ? -15.110 13.933 11.040 1.00 87.25 197 LEU A N 1
ATOM 1510 C CA . LEU A 1 197 ? -13.689 13.692 11.258 1.00 87.25 197 LEU A CA 1
ATOM 1511 C C . LEU A 1 197 ? -13.534 12.698 12.408 1.00 87.25 197 LEU A C 1
ATOM 1513 O O . LEU A 1 197 ? -14.029 12.930 13.512 1.00 87.25 197 LEU A O 1
ATOM 1517 N N . ARG A 1 198 ? -12.866 11.583 12.138 1.00 86.94 198 ARG A N 1
ATOM 1518 C CA . ARG A 1 198 ? -12.433 10.627 13.155 1.00 86.94 198 ARG A CA 1
ATOM 1519 C C . ARG A 1 198 ? -10.908 10.580 13.158 1.00 86.94 198 ARG A C 1
ATOM 1521 O O . ARG A 1 198 ? -10.318 10.782 12.095 1.00 86.94 198 ARG A O 1
ATOM 1528 N N . PRO A 1 199 ? -10.255 10.319 14.301 1.00 87.56 199 PRO A N 1
ATOM 1529 C CA . PRO A 1 199 ? -8.822 10.046 14.300 1.00 87.56 199 PRO A CA 1
ATOM 1530 C C . PRO A 1 199 ? -8.510 8.847 13.393 1.00 87.56 199 PRO A C 1
ATOM 1532 O O . PRO A 1 199 ? -9.397 8.105 12.973 1.00 87.56 199 PRO A O 1
ATOM 1535 N N . TRP A 1 200 ? -7.258 8.640 13.036 1.00 81.69 200 TRP A N 1
ATOM 1536 C CA . TRP A 1 200 ? -6.846 7.445 12.325 1.00 81.69 200 TRP A CA 1
ATOM 1537 C C . TRP A 1 200 ? -6.829 6.290 13.319 1.00 81.69 200 TRP A C 1
ATOM 1539 O O . TRP A 1 200 ? -6.284 6.401 14.417 1.00 81.69 200 TRP A O 1
ATOM 1549 N N . ASN A 1 201 ? -7.463 5.173 12.972 1.00 77.50 201 ASN A N 1
ATOM 1550 C CA . ASN A 1 201 ? -7.365 3.990 13.807 1.00 77.50 201 ASN A CA 1
ATOM 1551 C C . ASN A 1 201 ? -6.051 3.283 13.461 1.00 77.50 201 ASN A C 1
ATOM 1553 O O . ASN A 1 201 ? -5.980 2.597 12.442 1.00 77.50 201 ASN A O 1
ATOM 1557 N N . ASN A 1 202 ? -5.031 3.405 14.318 1.00 71.00 202 ASN A N 1
ATOM 1558 C CA . ASN A 1 202 ? -3.728 2.736 14.146 1.00 71.00 202 ASN A CA 1
ATOM 1559 C C . ASN A 1 202 ? -3.856 1.210 13.926 1.00 71.00 202 ASN A C 1
ATOM 1561 O O . ASN A 1 202 ? -2.954 0.558 13.403 1.00 71.00 202 ASN A O 1
ATOM 1565 N N . ARG A 1 203 ? -5.009 0.618 14.263 1.00 70.75 203 ARG A N 1
ATOM 1566 C CA . ARG A 1 203 ? -5.329 -0.793 13.991 1.00 70.75 203 ARG A CA 1
ATOM 1567 C C . ARG A 1 203 ? -5.476 -1.133 12.518 1.00 70.75 203 ARG A C 1
ATOM 1569 O O . ARG A 1 203 ? -5.470 -2.309 12.183 1.00 70.75 203 ARG A O 1
ATOM 1576 N N . TRP A 1 204 ? -5.65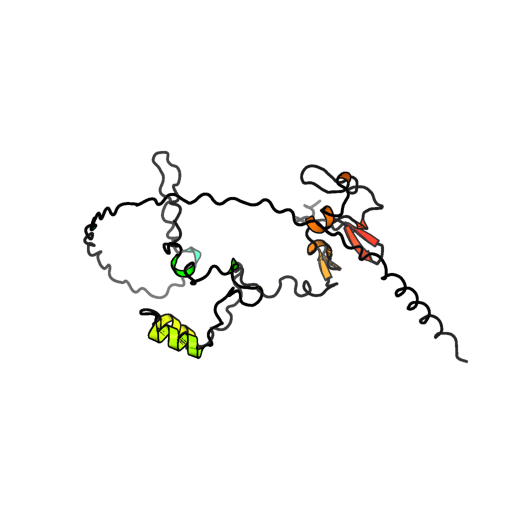2 -0.148 11.644 1.00 65.31 204 TRP A N 1
ATOM 1577 C CA . TRP A 1 204 ? -5.737 -0.389 10.203 1.00 65.31 204 TRP A CA 1
ATOM 1578 C C . TRP A 1 204 ? -4.362 -0.655 9.584 1.00 65.31 204 TRP A C 1
ATOM 1580 O O . TRP A 1 204 ? -4.281 -1.256 8.515 1.00 65.31 204 TRP A O 1
ATOM 1590 N N . GLU A 1 205 ? -3.291 -0.246 10.263 1.00 66.56 205 GLU A N 1
ATOM 1591 C CA . GLU A 1 205 ? -1.905 -0.521 9.871 1.00 66.56 205 GLU A CA 1
ATOM 1592 C C . GLU A 1 205 ? -1.387 -1.795 10.538 1.00 66.56 205 GLU A C 1
ATOM 1594 O O . GLU A 1 205 ? -0.709 -2.606 9.907 1.00 66.56 205 GLU A O 1
ATOM 1599 N N . CYS A 1 206 ? -1.796 -2.038 11.785 1.00 66.00 206 CYS A N 1
ATOM 1600 C CA . CYS A 1 206 ? -1.571 -3.311 12.455 1.00 66.00 206 CYS A CA 1
ATOM 1601 C C . CYS A 1 206 ? -2.481 -4.387 11.852 1.00 66.00 206 CYS A C 1
ATOM 1603 O O . CYS A 1 206 ? -3.608 -4.583 12.303 1.00 66.00 206 CYS A O 1
ATOM 1605 N N . GLY A 1 207 ? -1.998 -5.099 10.831 1.00 69.75 207 GLY A N 1
ATOM 1606 C CA . GLY A 1 207 ? -2.756 -6.169 10.184 1.00 69.75 207 GLY A CA 1
ATOM 1607 C C . GLY A 1 207 ? -3.410 -7.124 11.194 1.00 69.75 207 GLY A C 1
ATOM 1608 O O . GLY A 1 207 ? -2.835 -7.441 12.235 1.00 69.75 207 GLY A O 1
ATOM 1609 N N . VAL A 1 208 ? -4.615 -7.614 10.875 1.00 68.69 208 VAL A N 1
ATOM 1610 C CA . VAL A 1 208 ? -5.452 -8.449 11.769 1.00 68.69 208 VAL A CA 1
ATOM 1611 C C . VAL A 1 208 ? -4.679 -9.624 12.384 1.00 68.69 208 VAL A C 1
ATOM 1613 O O . VAL A 1 208 ? -4.940 -10.016 13.520 1.00 68.69 208 VAL A O 1
ATOM 1616 N N . HIS A 1 209 ? -3.688 -10.154 11.665 1.00 68.00 209 HIS A N 1
ATOM 1617 C CA . HIS A 1 209 ? -2.807 -11.226 12.122 1.00 68.00 209 HIS A CA 1
ATOM 1618 C C . HIS A 1 209 ? -1.985 -10.858 13.371 1.00 68.00 209 HIS A C 1
ATOM 1620 O O . HIS A 1 209 ? -1.832 -11.710 14.243 1.00 68.00 209 HIS A O 1
ATOM 1626 N N . MET A 1 210 ? -1.513 -9.611 13.507 1.00 69.12 210 MET A N 1
ATOM 1627 C CA . MET A 1 210 ? -0.753 -9.168 14.685 1.00 69.12 210 MET A CA 1
ATOM 1628 C C . MET A 1 210 ? -1.617 -9.123 15.946 1.00 69.12 210 MET A C 1
ATOM 1630 O O . MET A 1 210 ? -1.137 -9.401 17.043 1.00 69.12 210 MET A O 1
ATOM 1634 N N . MET A 1 211 ? -2.898 -8.785 15.792 1.00 69.06 211 MET A N 1
ATOM 1635 C CA . MET A 1 211 ? -3.847 -8.785 16.904 1.00 69.06 211 MET A CA 1
ATOM 1636 C C . MET A 1 211 ? -4.318 -10.205 17.227 1.00 69.06 211 MET A C 1
ATOM 1638 O O . MET A 1 211 ? -4.399 -10.570 18.394 1.00 69.06 211 MET A O 1
ATOM 1642 N N . ASN A 1 212 ? -4.566 -11.038 16.213 1.00 76.69 212 ASN A N 1
ATOM 1643 C CA . ASN A 1 212 ? -5.038 -12.409 16.415 1.00 76.69 212 ASN A CA 1
ATOM 1644 C C . ASN A 1 212 ? -3.969 -13.347 16.999 1.00 76.69 212 ASN A C 1
ATOM 1646 O O . ASN A 1 212 ? -4.321 -14.231 17.780 1.00 76.69 212 ASN A O 1
ATOM 1650 N N . SER A 1 213 ? -2.685 -13.184 16.660 1.00 79.00 213 SER A N 1
ATOM 1651 C CA . SER A 1 213 ? -1.622 -14.100 17.110 1.00 79.00 213 SER A CA 1
ATOM 1652 C C . SER A 1 213 ? -1.457 -14.114 18.632 1.00 79.00 213 SER A C 1
ATOM 1654 O O . SER A 1 213 ? -1.299 -15.183 19.219 1.00 79.00 213 SER A O 1
ATOM 1656 N N . LYS A 1 214 ? -1.595 -12.950 19.278 1.00 77.56 214 LYS A N 1
ATOM 1657 C CA . LYS A 1 214 ? -1.495 -12.784 20.738 1.00 77.56 214 LYS A CA 1
ATOM 1658 C C . LYS A 1 214 ? -2.811 -13.031 21.489 1.00 77.56 214 LYS A C 1
ATOM 1660 O O . LYS A 1 214 ? -2.837 -12.961 22.715 1.00 77.56 214 LYS A O 1
ATOM 1665 N N . LEU A 1 215 ? -3.913 -13.300 20.783 1.00 74.88 215 LEU A N 1
ATOM 1666 C CA . LEU A 1 215 ? -5.209 -13.585 21.402 1.00 74.88 215 LEU A CA 1
ATOM 1667 C C . LEU A 1 215 ? -5.393 -15.082 21.645 1.00 74.88 215 LEU A C 1
ATOM 1669 O O . LEU A 1 215 ? -5.009 -15.919 20.823 1.00 74.88 215 LEU A O 1
ATOM 1673 N N . HIS A 1 216 ? -6.058 -15.396 22.758 1.00 82.25 216 HIS A N 1
ATOM 1674 C CA . HIS A 1 216 ? -6.546 -16.740 23.050 1.00 82.25 216 HIS A CA 1
ATOM 1675 C C . HIS A 1 216 ? -7.408 -17.251 21.879 1.00 82.25 216 HIS A C 1
ATOM 1677 O O . HIS A 1 216 ? -8.192 -16.465 21.340 1.00 82.25 216 HIS A O 1
ATOM 1683 N N . PRO A 1 217 ? -7.321 -18.535 21.484 1.00 82.75 217 PRO A N 1
ATOM 1684 C CA . PRO A 1 217 ? -8.033 -19.062 20.318 1.00 82.75 217 PRO A CA 1
ATOM 1685 C C . PRO A 1 217 ? -9.538 -18.759 20.293 1.00 82.75 217 PRO A C 1
ATOM 1687 O O . PRO A 1 217 ? -10.050 -18.354 19.256 1.00 82.75 217 PRO A O 1
ATOM 1690 N N . LEU A 1 218 ? -10.224 -18.841 21.440 1.00 80.56 218 LEU A N 1
ATOM 1691 C CA . LEU A 1 218 ? -11.662 -18.526 21.560 1.00 80.56 218 LEU A CA 1
ATOM 1692 C C . LEU A 1 218 ? -12.007 -17.043 21.324 1.00 80.56 218 LEU A C 1
ATOM 1694 O O . LEU A 1 218 ? -13.171 -16.690 21.146 1.00 80.56 218 LEU A O 1
ATOM 1698 N N . HIS A 1 219 ? -11.007 -16.163 21.362 1.00 80.56 219 HIS A N 1
ATOM 1699 C CA . HIS A 1 219 ? -11.164 -14.719 21.183 1.00 80.56 219 HIS A CA 1
ATOM 1700 C C . HIS A 1 219 ? -10.774 -14.264 19.776 1.00 80.56 219 HIS A C 1
ATOM 1702 O O . HIS A 1 219 ? -11.028 -13.111 19.417 1.00 80.56 219 HIS A O 1
ATOM 1708 N N . ARG A 1 220 ? -10.162 -15.145 18.978 1.00 85.06 220 ARG A N 1
ATOM 1709 C CA . ARG A 1 220 ? -9.791 -14.844 17.596 1.00 85.06 220 ARG A CA 1
ATOM 1710 C C . ARG A 1 220 ? -11.055 -14.756 16.751 1.00 85.06 220 ARG A C 1
ATOM 1712 O O . ARG A 1 220 ? -11.936 -15.604 16.847 1.00 85.06 220 ARG A O 1
ATOM 1719 N N . SER A 1 221 ? -11.131 -13.729 15.913 1.00 78.56 221 SER A N 1
ATOM 1720 C CA . SER A 1 221 ? -12.155 -13.669 14.871 1.00 78.56 221 SER A CA 1
ATOM 1721 C C . SER A 1 221 ? -11.641 -14.440 13.659 1.00 78.56 221 SER A C 1
ATOM 1723 O O . SER A 1 221 ? -10.623 -14.057 13.070 1.00 78.56 221 SER A O 1
ATOM 1725 N N . GLY A 1 222 ? -12.283 -15.568 13.358 1.00 81.94 222 GLY A N 1
ATOM 1726 C CA . GLY A 1 222 ? -12.032 -16.360 12.157 1.00 81.94 222 GLY A CA 1
ATOM 1727 C C . GLY A 1 222 ? -12.998 -15.979 11.036 1.00 81.94 222 GLY A C 1
ATOM 1728 O O . GLY A 1 222 ? -13.935 -15.215 11.240 1.00 81.94 222 GLY A O 1
ATOM 1729 N N . PHE A 1 223 ? -12.800 -16.541 9.843 1.00 78.88 223 PHE A N 1
ATOM 1730 C CA . PHE A 1 223 ? -13.725 -16.313 8.727 1.00 78.88 223 PHE A CA 1
ATOM 1731 C C . PHE A 1 223 ? -15.118 -16.914 8.991 1.00 78.88 223 PHE A C 1
ATOM 1733 O O . PHE A 1 223 ? -16.131 -16.293 8.690 1.00 78.88 223 PHE A O 1
ATOM 1740 N N . SER A 1 224 ? -15.168 -18.113 9.579 1.00 84.62 224 SER A N 1
ATOM 1741 C CA . SER A 1 224 ? -16.404 -18.848 9.882 1.00 84.62 224 SER A CA 1
ATOM 1742 C C . SER A 1 224 ? -16.873 -18.703 11.331 1.00 84.62 224 SER A C 1
ATOM 1744 O O . SER A 1 224 ? -18.044 -18.939 11.621 1.00 84.62 224 SER A O 1
ATOM 1746 N N . THR A 1 225 ? -15.976 -18.321 12.241 1.00 83.81 225 THR A N 1
ATOM 1747 C CA . THR A 1 225 ? -16.241 -18.322 13.682 1.00 83.81 225 THR A CA 1
ATOM 1748 C C . THR A 1 225 ? -16.143 -16.911 14.230 1.00 83.81 225 THR A C 1
ATOM 1750 O O . THR A 1 225 ? -15.067 -16.309 14.256 1.00 83.81 225 THR A O 1
ATOM 1753 N N . LYS A 1 226 ? -17.284 -16.402 14.694 1.00 82.56 226 LYS A N 1
ATOM 1754 C CA . LYS A 1 226 ? -17.367 -15.123 15.393 1.00 82.56 226 LYS A CA 1
ATOM 1755 C C . LYS A 1 226 ? -16.666 -15.211 16.742 1.00 82.56 226 LYS A C 1
ATOM 1757 O O . LYS A 1 226 ? -16.809 -16.197 17.462 1.00 82.56 226 LYS A O 1
ATOM 1762 N N . SER A 1 227 ? -15.922 -14.167 17.086 1.00 85.31 227 SER A N 1
ATOM 1763 C CA . SER A 1 227 ? -15.279 -14.072 18.396 1.00 85.31 227 SER A CA 1
ATOM 1764 C C . SER A 1 227 ? -16.336 -13.874 19.482 1.00 85.31 227 SER A C 1
ATOM 1766 O O . SER A 1 227 ? -17.260 -13.078 19.307 1.00 85.31 227 SER A O 1
ATOM 1768 N N . LEU A 1 228 ? -16.161 -14.506 20.646 1.00 83.81 228 LEU A N 1
ATOM 1769 C CA . LEU A 1 228 ? -16.995 -14.236 21.830 1.00 83.81 228 LEU A CA 1
ATOM 1770 C C . LEU A 1 228 ? -16.972 -12.753 22.238 1.00 83.81 228 LEU A C 1
ATOM 1772 O O . LEU A 1 228 ? -17.907 -12.244 22.854 1.00 83.81 228 LEU A O 1
ATOM 1776 N N . PHE A 1 229 ? -15.912 -12.035 21.872 1.00 80.81 229 PHE A N 1
ATOM 1777 C CA . PHE A 1 229 ? -15.780 -10.613 22.157 1.00 80.81 229 PHE A CA 1
ATOM 1778 C C . PHE A 1 229 ? -16.443 -9.706 21.134 1.00 80.81 229 PHE A C 1
ATOM 1780 O O . PHE A 1 229 ? -16.498 -8.505 21.384 1.00 80.81 229 PHE A O 1
ATOM 1787 N N . GLU A 1 230 ? -16.991 -10.235 20.036 1.00 83.00 230 GLU A N 1
ATOM 1788 C CA . GLU A 1 230 ? -17.709 -9.440 19.031 1.00 83.00 230 GLU A CA 1
ATOM 1789 C C . GLU A 1 230 ? -18.908 -8.695 19.641 1.00 83.00 230 GLU A C 1
ATOM 1791 O O . GLU A 1 230 ? -19.206 -7.581 19.219 1.00 83.00 230 GLU A O 1
ATOM 1796 N N . THR A 1 231 ? -19.547 -9.252 20.678 1.00 82.25 231 THR A N 1
ATOM 1797 C CA . THR A 1 231 ? -20.734 -8.664 21.332 1.00 82.25 231 THR A CA 1
ATOM 1798 C C . THR A 1 231 ? -20.480 -8.106 22.739 1.00 82.25 231 THR A C 1
ATOM 1800 O O . THR A 1 231 ? -21.156 -7.160 23.140 1.00 82.25 231 THR A O 1
ATOM 1803 N N . SER A 1 232 ? -19.434 -8.543 23.453 1.00 86.00 232 SER A N 1
ATOM 1804 C CA . SER A 1 232 ? -19.104 -8.064 24.814 1.00 86.00 232 SER A CA 1
ATOM 1805 C C . SER A 1 232 ? -18.655 -6.589 24.914 1.00 86.00 232 SER A C 1
ATOM 1807 O O . SER A 1 232 ? -17.576 -6.237 24.432 1.00 86.00 232 SER A O 1
ATOM 1809 N N . GLN A 1 233 ? -19.442 -5.728 25.575 1.00 85.50 233 GLN A N 1
ATOM 1810 C CA . GLN A 1 233 ? -19.153 -4.287 25.719 1.00 85.50 233 GLN A CA 1
ATOM 1811 C C . GLN A 1 233 ? -17.801 -3.988 26.391 1.00 85.50 233 GLN A C 1
ATOM 1813 O O . GLN A 1 233 ? -17.104 -3.067 25.975 1.00 85.50 233 GLN A O 1
ATOM 1818 N N . SER A 1 234 ? -17.373 -4.799 27.365 1.00 86.38 234 SER A N 1
ATOM 1819 C CA . SER A 1 234 ? -16.099 -4.599 28.081 1.00 86.38 234 SER A CA 1
ATOM 1820 C C . SER A 1 234 ? -14.858 -4.791 27.205 1.00 86.38 234 SER A C 1
ATOM 1822 O O . SER A 1 234 ? -13.748 -4.441 27.603 1.00 86.38 234 SER A O 1
ATOM 1824 N N . GLN A 1 235 ? -15.037 -5.344 26.004 1.00 85.00 235 GLN A N 1
ATOM 1825 C CA . GLN A 1 235 ? -13.971 -5.626 25.048 1.00 85.00 235 GLN A CA 1
ATOM 1826 C C . GLN A 1 235 ? -14.077 -4.768 23.783 1.00 85.00 235 GLN A C 1
ATOM 1828 O O . GLN A 1 235 ? -13.388 -5.065 22.810 1.00 85.00 235 GLN A O 1
ATOM 1833 N N . GLN A 1 236 ? -14.893 -3.703 23.772 1.00 84.38 236 GLN A N 1
ATOM 1834 C CA . GLN A 1 236 ? -14.965 -2.753 22.645 1.00 84.38 236 GLN A CA 1
ATOM 1835 C C . GLN A 1 236 ? -13.579 -2.226 22.269 1.00 84.38 236 GLN A C 1
ATOM 1837 O O . GLN A 1 236 ? -13.192 -2.242 21.103 1.00 84.38 236 GLN A O 1
ATOM 1842 N N . TRP A 1 237 ? -12.765 -1.908 23.276 1.00 79.19 237 TRP A N 1
ATOM 1843 C CA . TRP A 1 237 ? -11.380 -1.503 23.087 1.00 79.19 237 TRP A CA 1
ATOM 1844 C C . TRP A 1 237 ? -10.506 -2.554 22.413 1.00 79.19 237 TRP A C 1
ATOM 1846 O O . TRP A 1 237 ? -9.418 -2.210 22.001 1.00 79.19 237 TRP A O 1
ATOM 1856 N N . ARG A 1 238 ? -10.906 -3.817 22.246 1.00 76.38 238 ARG A N 1
ATOM 1857 C CA . ARG A 1 238 ? -10.140 -4.834 21.496 1.00 76.38 238 ARG A CA 1
ATOM 1858 C C . ARG A 1 238 ? -10.660 -5.075 20.084 1.00 76.38 238 ARG A C 1
ATOM 1860 O O . ARG A 1 238 ? -10.007 -5.774 19.314 1.00 76.38 238 ARG A O 1
ATOM 1867 N N . ARG A 1 239 ? -11.824 -4.532 19.727 1.00 78.44 239 ARG A N 1
ATOM 1868 C CA . ARG A 1 239 ? -12.441 -4.801 18.427 1.00 78.44 239 ARG A CA 1
ATOM 1869 C C . ARG A 1 239 ? -11.833 -3.932 17.337 1.00 78.44 239 ARG A C 1
ATOM 1871 O O . ARG A 1 239 ? -11.470 -2.782 17.560 1.00 78.44 239 ARG A O 1
ATOM 1878 N N . ASN A 1 240 ? -11.788 -4.481 16.127 1.00 77.12 240 ASN A N 1
ATOM 1879 C CA . ASN A 1 240 ? -11.385 -3.731 14.933 1.00 77.12 240 ASN A CA 1
ATOM 1880 C C . ASN A 1 240 ? -12.496 -2.807 14.429 1.00 77.12 240 ASN A C 1
ATOM 1882 O O . ASN A 1 240 ? -12.221 -1.862 13.701 1.00 77.12 240 ASN A O 1
ATOM 1886 N N . GLN A 1 241 ? -13.747 -3.107 14.793 1.00 83.12 241 GLN A N 1
ATOM 1887 C CA . GLN A 1 241 ? -14.930 -2.351 14.385 1.00 83.12 241 GLN A CA 1
ATOM 1888 C C . GLN A 1 241 ? -15.275 -1.207 15.342 1.00 83.12 241 GLN A C 1
ATOM 1890 O O . GLN A 1 241 ? -16.269 -0.521 15.125 1.00 83.12 241 GLN A O 1
ATOM 1895 N N . ASP A 1 242 ? -14.474 -0.998 16.382 1.00 87.81 242 ASP A N 1
ATOM 1896 C CA . ASP A 1 242 ? -14.642 0.103 17.316 1.00 87.81 242 ASP A CA 1
ATOM 1897 C C . ASP A 1 242 ? -13.380 0.970 17.295 1.00 87.81 242 ASP A C 1
ATOM 1899 O O . ASP A 1 242 ? -12.263 0.506 17.043 1.00 87.81 242 ASP A O 1
ATOM 1903 N N . GLN A 1 243 ? -13.579 2.259 17.518 1.00 88.69 243 GLN A N 1
ATOM 1904 C CA . GLN A 1 243 ? -12.547 3.274 17.507 1.00 88.69 243 GLN A CA 1
ATOM 1905 C C . GLN A 1 243 ? -12.655 4.131 18.761 1.00 88.69 243 GLN A C 1
ATOM 1907 O O . GLN A 1 243 ? -13.749 4.544 19.149 1.00 88.69 243 GLN A O 1
ATOM 1912 N N . GLU A 1 244 ? -11.506 4.419 19.360 1.00 88.94 244 GLU A N 1
ATOM 1913 C CA . GLU A 1 244 ? -11.385 5.381 20.444 1.00 88.94 244 GLU A CA 1
ATOM 1914 C C . GLU A 1 244 ? -11.551 6.797 19.879 1.00 88.94 244 GLU A C 1
ATOM 1916 O O . GLU A 1 244 ? -10.747 7.251 19.065 1.00 88.94 244 GLU A O 1
ATOM 1921 N N . MET A 1 245 ? -12.652 7.456 20.240 1.00 87.06 245 MET A N 1
ATOM 1922 C CA . MET A 1 245 ? -12.933 8.842 19.838 1.00 87.06 245 MET A CA 1
ATOM 1923 C C . MET A 1 245 ? -12.322 9.835 20.830 1.00 87.06 245 MET A C 1
ATOM 1925 O O . MET A 1 245 ? -11.842 10.890 20.435 1.00 87.06 245 MET A O 1
ATOM 1929 N N . GLU A 1 246 ? -12.341 9.464 22.108 1.00 87.75 246 GLU A N 1
ATOM 1930 C CA . GLU A 1 246 ? -11.748 10.161 23.249 1.00 87.75 246 GLU A CA 1
ATOM 1931 C C . GLU A 1 246 ? -11.164 9.094 24.181 1.00 87.75 246 GLU A C 1
ATOM 1933 O O . GLU A 1 246 ? -11.567 7.932 24.096 1.00 87.75 246 GLU A O 1
ATOM 1938 N N . LYS A 1 247 ? -10.252 9.468 25.084 1.00 87.50 247 LYS A N 1
ATOM 1939 C CA . LYS A 1 247 ? -9.598 8.530 26.010 1.00 87.50 247 LYS A CA 1
ATOM 1940 C C . LYS A 1 247 ? -10.642 7.709 26.787 1.00 87.50 247 LYS A C 1
ATOM 1942 O O . LYS A 1 247 ? -11.375 8.249 27.611 1.00 87.50 247 LYS A O 1
ATOM 1947 N N . GLY A 1 248 ? -10.713 6.407 26.515 1.00 88.06 248 GLY A N 1
ATOM 1948 C CA . GLY A 1 248 ? -11.666 5.470 27.124 1.00 88.06 248 GLY A CA 1
ATOM 1949 C C . GLY A 1 248 ? -13.060 5.410 26.480 1.00 88.06 248 GLY A C 1
ATOM 1950 O O . GLY A 1 248 ? -13.850 4.538 26.844 1.00 88.06 248 GLY A O 1
ATOM 1951 N N . VAL A 1 249 ? -13.371 6.265 25.501 1.00 90.50 249 VAL A N 1
ATOM 1952 C CA . VAL A 1 249 ? -14.675 6.298 24.819 1.00 90.50 249 VAL A CA 1
ATOM 1953 C C . VAL A 1 249 ? -14.568 5.623 23.456 1.00 90.50 249 VAL A C 1
ATOM 1955 O O . VAL A 1 249 ? -14.146 6.215 22.459 1.00 90.50 249 VAL A O 1
ATOM 1958 N N . TRP A 1 250 ? -15.014 4.370 23.405 1.00 88.88 250 TRP A N 1
ATOM 1959 C CA . TRP A 1 250 ? -15.013 3.555 22.195 1.00 88.88 250 TRP A CA 1
ATOM 1960 C C . TRP A 1 250 ? -16.363 3.639 21.487 1.00 88.88 250 TRP A C 1
ATOM 1962 O O . TRP A 1 250 ? -17.418 3.434 22.088 1.00 88.88 250 TRP A O 1
ATOM 1972 N N . ARG A 1 251 ? -16.345 3.951 20.191 1.00 89.44 251 ARG A N 1
ATOM 1973 C CA . ARG A 1 251 ? -17.545 3.991 19.348 1.00 89.44 251 ARG A CA 1
ATOM 1974 C C . ARG A 1 251 ? -17.375 3.104 18.134 1.00 89.44 251 ARG A C 1
ATOM 1976 O O . ARG A 1 251 ? -16.290 3.010 17.570 1.00 89.44 251 ARG A O 1
ATOM 1983 N N . SER A 1 252 ? -18.480 2.528 17.681 1.00 88.75 252 SER A N 1
ATOM 1984 C CA . SER A 1 252 ? -18.468 1.732 16.463 1.00 88.75 252 SER A CA 1
ATOM 1985 C C . SER A 1 252 ? -18.105 2.567 15.233 1.00 88.75 252 SER A C 1
ATOM 1987 O O . SER A 1 252 ? -18.560 3.706 15.060 1.00 88.75 252 SER A O 1
ATOM 1989 N N . ILE A 1 253 ? -17.282 1.982 14.363 1.00 85.88 253 ILE A N 1
ATOM 1990 C CA . ILE A 1 253 ? -16.929 2.527 13.047 1.00 85.88 253 ILE A CA 1
ATOM 1991 C C . ILE A 1 253 ? -18.019 2.274 12.003 1.00 85.88 253 ILE A C 1
ATOM 1993 O O . ILE A 1 253 ? -17.879 2.721 10.869 1.00 85.88 253 ILE A O 1
ATOM 1997 N N . HIS A 1 254 ? -19.096 1.559 12.351 1.00 86.94 254 HIS A N 1
ATOM 1998 C CA . HIS A 1 254 ? -20.227 1.360 11.447 1.00 86.94 254 HIS A CA 1
ATOM 1999 C C . HIS A 1 254 ? -20.892 2.702 11.135 1.00 86.94 254 HIS A C 1
ATOM 2001 O O . HIS A 1 254 ? -21.706 3.213 11.904 1.00 86.94 254 HIS A O 1
ATOM 2007 N N . ALA A 1 255 ? -20.520 3.276 9.994 1.00 82.50 255 ALA A N 1
ATOM 2008 C CA . ALA A 1 255 ? -21.131 4.476 9.451 1.00 82.50 255 ALA A CA 1
ATOM 2009 C C . ALA A 1 255 ? -22.499 4.142 8.846 1.00 82.50 255 ALA A C 1
ATOM 2011 O O . ALA A 1 255 ? -22.667 3.132 8.144 1.00 82.50 255 ALA A O 1
ATOM 2012 N N . LYS A 1 256 ? -23.487 5.011 9.068 1.00 81.88 256 LYS A N 1
ATOM 2013 C CA . LYS A 1 256 ? -24.787 4.866 8.408 1.00 81.88 256 LYS A CA 1
ATOM 2014 C C . LYS A 1 256 ? -24.646 5.399 6.996 1.00 81.88 256 LYS A C 1
ATOM 2016 O O . LYS A 1 256 ? -24.752 6.595 6.774 1.00 81.88 256 LYS A O 1
ATOM 2021 N N . LYS A 1 257 ? -24.454 4.502 6.023 1.00 80.62 257 LYS A N 1
ATOM 2022 C CA . LYS A 1 257 ? -24.466 4.867 4.600 1.00 80.62 257 LYS A CA 1
ATOM 2023 C C . LYS A 1 257 ? -25.685 5.762 4.327 1.00 80.62 257 LYS A C 1
ATOM 2025 O O . LYS A 1 257 ? -26.801 5.252 4.445 1.00 80.62 257 LYS A O 1
ATOM 2030 N N . PRO A 1 258 ? -25.500 7.056 3.984 1.00 79.88 258 PRO A N 1
ATOM 2031 C CA . PRO A 1 258 ? -26.632 7.908 3.666 1.00 79.88 258 PRO A CA 1
ATOM 2032 C C . PRO A 1 258 ? -27.397 7.244 2.528 1.00 79.88 258 PRO A C 1
ATOM 2034 O O . PRO A 1 258 ? -26.785 6.661 1.618 1.00 79.88 258 PRO A O 1
ATOM 2037 N N . SER A 1 259 ? -28.727 7.266 2.620 1.00 83.81 259 SER A N 1
ATOM 2038 C CA . SER A 1 259 ? -29.563 6.721 1.558 1.00 83.81 259 SER A CA 1
ATOM 2039 C C . SER A 1 259 ? -29.143 7.377 0.249 1.00 83.81 259 SER A C 1
ATOM 2041 O O . SER A 1 259 ? -29.075 8.600 0.149 1.00 83.81 259 SER A O 1
ATOM 2043 N N . ARG A 1 260 ? -28.801 6.556 -0.749 1.00 87.19 260 ARG A N 1
ATOM 2044 C CA . ARG A 1 260 ? -28.364 7.054 -2.062 1.00 87.19 260 ARG A CA 1
ATOM 2045 C C . ARG A 1 260 ? -29.461 7.886 -2.725 1.00 87.19 260 ARG A C 1
ATOM 2047 O O . ARG A 1 260 ? -29.165 8.778 -3.510 1.00 87.19 260 ARG A O 1
ATOM 2054 N N . PHE A 1 261 ? -30.707 7.555 -2.412 1.00 88.75 261 PHE A N 1
ATOM 2055 C CA . PHE A 1 261 ? -31.892 8.234 -2.893 1.00 88.75 261 PHE A CA 1
ATOM 2056 C C . PHE A 1 261 ? -32.497 9.017 -1.730 1.00 88.75 261 PHE A C 1
ATOM 2058 O O . PHE A 1 261 ? -32.592 8.492 -0.617 1.00 88.75 261 PHE A O 1
ATOM 2065 N N . GLY A 1 262 ? -32.888 10.267 -1.979 1.00 87.38 262 GLY A N 1
ATOM 2066 C CA . GLY A 1 262 ? -33.694 11.020 -1.021 1.00 87.38 262 GLY A CA 1
ATOM 2067 C C . GLY A 1 262 ? -35.004 10.284 -0.701 1.00 87.38 262 GLY A C 1
ATOM 2068 O O . GLY A 1 262 ? -35.339 9.314 -1.390 1.00 87.38 262 GLY A O 1
ATOM 2069 N N . PRO A 1 263 ? -35.744 10.708 0.336 1.00 88.25 263 PRO A N 1
ATOM 2070 C CA . PRO A 1 263 ? -37.080 10.176 0.575 1.00 88.25 263 PRO A CA 1
ATOM 2071 C C . PRO A 1 263 ? -37.898 10.319 -0.715 1.00 88.25 263 PRO A C 1
ATOM 2073 O O . PRO A 1 263 ? -38.029 11.417 -1.256 1.00 88.25 263 PRO A O 1
ATOM 2076 N N . LEU A 1 264 ? -38.374 9.195 -1.252 1.00 86.88 264 LEU A N 1
ATOM 2077 C CA . LEU A 1 264 ? -39.323 9.207 -2.360 1.00 86.88 264 LEU A CA 1
ATOM 2078 C C . LEU A 1 264 ? -40.603 9.841 -1.808 1.00 86.88 264 LEU A C 1
ATOM 2080 O O . LEU A 1 264 ? -41.056 9.423 -0.746 1.00 86.88 264 LEU A O 1
ATOM 2084 N N . GLY A 1 265 ? -41.079 10.902 -2.466 1.00 79.50 265 GLY A N 1
ATOM 2085 C CA . GLY A 1 265 ? -42.080 11.838 -1.946 1.00 79.50 265 GLY A CA 1
ATOM 2086 C C . GLY A 1 265 ? -43.261 11.184 -1.225 1.00 79.50 265 GLY A C 1
ATOM 2087 O O . GLY A 1 265 ? -43.777 10.162 -1.676 1.00 79.50 265 GLY A O 1
ATOM 2088 N N . VAL A 1 266 ? -43.645 11.800 -0.103 1.00 54.88 266 VAL A N 1
ATOM 2089 C CA . VAL A 1 266 ? -44.896 11.547 0.629 1.00 54.88 266 VAL A CA 1
ATOM 2090 C C . VAL A 1 266 ? -46.031 12.292 -0.058 1.00 54.88 266 VAL A C 1
ATOM 2092 O O . VAL A 1 266 ? -45.787 13.460 -0.441 1.00 54.88 266 VAL A O 1
#

Radius of gyration: 34.4 Å; chains: 1; bounding box: 76×81×97 Å